Protein AF-0000000075519692 (afdb_homodimer)

pLDDT: mean 90.25, std 15.03, range [26.52, 98.44]

Secondary structure (DSSP, 8-state):
--------GGGG-HHHHHHHHHTT-HHHHHHHTTT-HHHHHHHHHHHHHHHTT-HHHHHHHHHTTHHHHHHHHHT-S-HHHHHHHHHHHHHHHHH-HHHHHHHHHTTHHHHHHTTTT-GGGHHHHHHHHHHHHHHHHHHS------/--------GGGG-HHHHHHHHHTT-HHHHHHHTTT-HHHHHHHHHHHHHHHTT-HHHHHHHHHTTHHHHHHHHHT-S-HHHHHHHHHHHHHHHHH-HHHHHHHHHTTHHHHHHTTTT-GGGHHHHHHHHHHHHHHHHHHS------

InterPro domains:
  IPR011989 Armadillo-like helical [G3DSA:1.25.10.10] (8-131)
  IPR016024 Armadillo-type fold [SSF48371] (13-129)

Solvent-accessible surface area (backbone atoms only — not comparable to full-atom values): 16300 Å² total; per-residue (Å²): 132,80,76,60,77,81,67,58,69,38,56,68,32,66,67,56,50,50,46,42,58,73,52,63,38,59,69,56,47,55,60,40,50,75,67,44,70,59,40,21,56,51,41,52,48,37,50,37,55,46,36,70,72,32,42,71,46,28,48,50,40,54,75,71,42,44,62,72,55,40,52,63,37,53,68,40,86,50,65,65,53,22,46,52,39,38,49,40,50,45,49,37,35,71,54,26,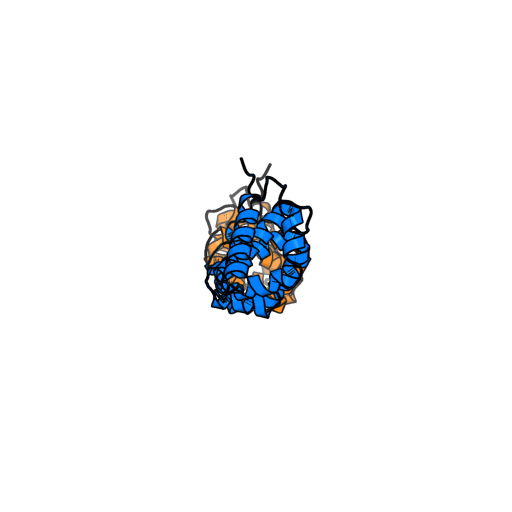54,68,53,44,53,53,40,52,74,66,56,37,55,65,54,53,57,73,44,70,82,39,78,91,37,42,69,51,52,49,53,48,49,53,52,50,52,54,52,54,55,67,71,52,63,77,78,75,81,120,133,80,78,61,78,79,67,56,68,37,57,69,33,67,69,56,50,48,49,42,58,73,51,65,38,60,69,57,47,54,61,40,48,77,67,45,71,58,40,20,54,53,42,52,48,39,50,37,54,47,37,70,74,31,41,70,46,29,48,50,42,52,75,71,42,46,63,71,55,39,51,63,37,53,68,39,86,49,64,67,54,22,46,52,38,40,49,39,49,44,50,38,36,69,56,26,56,69,53,45,52,54,39,51,75,66,58,36,56,63,54,53,57,72,44,69,83,39,78,94,36,42,69,50,52,48,53,47,50,52,52,50,52,55,53,54,56,67,70,52,65,76,78,75,81,121

Structure (mmCIF, N/CA/C/O backbone):
data_AF-0000000075519692-model_v1
#
loop_
_entity.id
_entity.type
_entity.pdbx_description
1 polymer 'Uncharacterized protein LOC101734158'
#
loop_
_atom_site.group_PDB
_atom_site.id
_atom_site.type_symbol
_atom_site.label_atom_id
_atom_site.label_alt_id
_atom_site.label_comp_id
_atom_site.label_asym_id
_atom_site.label_entity_id
_atom_site.label_seq_id
_atom_site.pdbx_PDB_ins_code
_atom_site.Cartn_x
_atom_site.Cartn_y
_atom_site.Cartn_z
_atom_site.occupancy
_atom_site.B_iso_or_equiv
_atom_site.auth_seq_id
_atom_site.auth_comp_id
_atom_site.auth_asym_id
_atom_site.auth_atom_id
_atom_site.pdbx_PDB_model_num
ATOM 1 N N . MET A 1 1 ? 23.281 15.602 0.584 1 27.2 1 MET A N 1
ATOM 2 C CA . MET A 1 1 ? 22.625 14.523 -0.148 1 27.2 1 MET A CA 1
ATOM 3 C C . MET A 1 1 ? 21.531 13.891 0.693 1 27.2 1 MET A C 1
ATOM 5 O O . MET A 1 1 ? 21.797 13.328 1.756 1 27.2 1 MET A O 1
ATOM 9 N N . SER A 1 2 ? 20.406 14.633 0.922 1 32.12 2 SER A N 1
ATOM 10 C CA . SER A 1 2 ? 19.219 14.367 1.727 1 32.12 2 SER A CA 1
ATOM 11 C C . SER A 1 2 ? 18.656 12.977 1.438 1 32.12 2 SER A C 1
ATOM 13 O O . SER A 1 2 ? 18.297 12.68 0.302 1 32.12 2 SER A O 1
ATOM 15 N N . SER A 1 3 ? 19.203 12.07 2.123 1 37.38 3 SER A N 1
ATOM 16 C CA . SER A 1 3 ? 18.734 10.695 1.999 1 37.38 3 SER A CA 1
ATOM 17 C C . SER A 1 3 ? 17.219 10.609 2.143 1 37.38 3 SER A C 1
ATOM 19 O O . SER A 1 3 ? 16.688 10.828 3.23 1 37.38 3 SER A O 1
ATOM 21 N N . CYS A 1 4 ? 16.562 11.125 1.28 1 43.75 4 CYS A N 1
ATOM 22 C CA . CYS A 1 4 ? 15.109 11.047 1.166 1 43.75 4 CYS A CA 1
ATOM 23 C C . CYS A 1 4 ? 14.602 9.672 1.598 1 43.75 4 CYS A C 1
ATOM 25 O O . CYS A 1 4 ? 15.094 8.648 1.119 1 43.75 4 CYS A O 1
ATOM 27 N N . PRO A 1 5 ? 14.211 9.547 2.838 1 50.31 5 PRO A N 1
ATOM 28 C CA . PRO A 1 5 ? 13.711 8.203 3.154 1 50.31 5 PRO A CA 1
ATOM 29 C C . PRO A 1 5 ? 13.008 7.547 1.972 1 50.31 5 PRO A C 1
ATOM 31 O O . PRO A 1 5 ? 12.219 8.195 1.279 1 50.31 5 PRO A O 1
ATOM 34 N N . HIS A 1 6 ? 13.617 6.652 1.314 1 57.03 6 HIS A N 1
ATOM 35 C CA . HIS A 1 6 ? 13.258 5.988 0.067 1 57.03 6 HIS A CA 1
ATOM 36 C C . HIS A 1 6 ? 11.828 5.449 0.124 1 57.03 6 HIS A C 1
ATOM 38 O O . HIS A 1 6 ? 11.609 4.32 0.572 1 57.03 6 HIS A O 1
ATOM 44 N N . VAL A 1 7 ? 10.867 6.398 0.442 1 65.12 7 VAL A N 1
ATOM 45 C CA . VAL A 1 7 ? 9.492 5.957 0.271 1 65.12 7 VAL A CA 1
ATOM 46 C C . VAL A 1 7 ? 9.297 5.387 -1.133 1 65.12 7 VAL A C 1
ATOM 48 O O . VAL A 1 7 ? 9.742 5.984 -2.117 1 65.12 7 VAL A O 1
ATOM 51 N N . SER A 1 8 ? 8.766 4.168 -1.142 1 76.31 8 SER A N 1
ATOM 52 C CA . SER A 1 8 ? 8.555 3.471 -2.404 1 76.31 8 SER A CA 1
ATOM 53 C C . SER A 1 8 ? 7.738 4.316 -3.375 1 76.31 8 SER A C 1
ATOM 55 O O . SER A 1 8 ? 6.711 4.883 -2.996 1 76.31 8 SER A O 1
ATOM 57 N N . PRO A 1 9 ? 8.234 4.516 -4.527 1 78.31 9 PRO A N 1
ATOM 58 C CA . PRO A 1 9 ? 7.504 5.281 -5.539 1 78.31 9 PRO A CA 1
ATOM 59 C C . PRO A 1 9 ? 6.074 4.785 -5.734 1 78.31 9 PRO A C 1
ATOM 61 O O . PRO A 1 9 ? 5.195 5.555 -6.133 1 78.31 9 PRO A O 1
ATOM 64 N N . ALA A 1 10 ? 5.84 3.572 -5.398 1 86.25 10 ALA A N 1
ATOM 65 C CA . ALA A 1 10 ? 4.535 2.957 -5.629 1 86.25 10 ALA A CA 1
ATOM 66 C C . ALA A 1 10 ? 3.453 3.646 -4.805 1 86.25 10 ALA A C 1
ATOM 68 O O . ALA A 1 10 ? 2.32 3.807 -5.27 1 86.25 10 ALA A O 1
ATOM 69 N N . VAL A 1 11 ? 3.807 4.145 -3.627 1 89.81 11 VAL A N 1
ATOM 70 C CA . VAL A 1 11 ? 2.803 4.711 -2.732 1 89.81 11 VAL A CA 1
ATOM 71 C C . VAL A 1 11 ? 2.422 6.109 -3.205 1 89.81 11 VAL A C 1
ATOM 73 O O . VAL A 1 11 ? 1.408 6.664 -2.771 1 89.81 11 VAL A O 1
ATOM 76 N N . GLN A 1 12 ? 3.176 6.598 -4.102 1 91.38 12 GLN A N 1
ATOM 77 C CA . GLN A 1 12 ? 2.895 7.922 -4.648 1 91.38 12 GLN A CA 1
ATOM 78 C C . GLN A 1 12 ? 2.074 7.828 -5.93 1 91.38 12 GLN A C 1
ATOM 80 O O . GLN A 1 12 ? 1.688 8.844 -6.504 1 91.38 12 GLN A O 1
ATOM 85 N N . ASP A 1 13 ? 1.762 6.629 -6.391 1 94.44 13 ASP A N 1
ATOM 86 C CA . ASP A 1 13 ? 1.062 6.406 -7.652 1 94.44 13 ASP A CA 1
ATOM 87 C C . ASP A 1 13 ? -0.387 6.879 -7.57 1 94.44 13 ASP A C 1
ATOM 89 O O . ASP A 1 13 ? -1.12 6.492 -6.656 1 94.44 13 ASP A O 1
ATOM 93 N N . PRO A 1 14 ? -0.837 7.707 -8.594 1 94.06 14 PRO A N 1
ATOM 94 C CA . PRO A 1 14 ? -2.201 8.234 -8.547 1 94.06 14 PRO A CA 1
ATOM 95 C C . PRO A 1 14 ? -3.262 7.141 -8.625 1 94.06 14 PRO A C 1
ATOM 97 O O . PRO A 1 14 ? -4.328 7.266 -8.016 1 94.06 14 PRO A O 1
ATOM 100 N N . VAL A 1 15 ? -2.984 6.098 -9.352 1 96.19 15 VAL A N 1
ATOM 101 C CA . VAL A 1 15 ? -3.955 5.016 -9.484 1 96.19 15 VAL A CA 1
ATOM 102 C C . VAL A 1 15 ? -4.098 4.285 -8.148 1 96.19 15 VAL A C 1
ATOM 104 O O . VAL A 1 15 ? -5.211 3.934 -7.742 1 96.19 15 VAL A O 1
ATOM 107 N N . TRP A 1 16 ? -3.002 4.148 -7.512 1 95.25 16 TRP A N 1
ATOM 108 C CA . TRP A 1 16 ? -3.041 3.551 -6.18 1 95.25 16 TRP A CA 1
ATOM 109 C C . TRP A 1 16 ? -3.842 4.422 -5.219 1 95.25 16 TRP A C 1
ATOM 111 O O . TRP A 1 16 ? -4.723 3.926 -4.512 1 95.25 16 TRP A O 1
ATOM 121 N N . THR A 1 17 ? -3.596 5.648 -5.176 1 95.75 17 THR A N 1
ATOM 122 C CA . THR A 1 17 ? -4.293 6.582 -4.301 1 95.75 17 THR A CA 1
ATOM 123 C C . THR A 1 17 ? -5.789 6.598 -4.605 1 95.75 17 THR A C 1
ATOM 125 O O . THR A 1 17 ? -6.613 6.613 -3.689 1 95.75 17 THR A O 1
ATOM 128 N N . SER A 1 18 ? -6.148 6.574 -5.902 1 95.5 18 SER A N 1
ATOM 129 C CA . SER A 1 18 ? -7.551 6.555 -6.312 1 95.5 18 SER A CA 1
ATOM 130 C C . SER A 1 18 ? -8.258 5.301 -5.805 1 95.5 18 SER A C 1
ATOM 132 O O . SER A 1 18 ? -9.414 5.363 -5.387 1 95.5 18 SER A O 1
ATOM 134 N N . ALA A 1 19 ? -7.566 4.211 -5.816 1 96.12 19 ALA A N 1
ATOM 135 C CA . ALA A 1 19 ? -8.156 2.971 -5.316 1 96.12 19 ALA A CA 1
ATOM 136 C C . ALA A 1 19 ? -8.469 3.074 -3.828 1 96.12 19 ALA A C 1
ATOM 138 O O . ALA A 1 19 ? -9.562 2.719 -3.389 1 96.12 19 ALA A O 1
ATOM 139 N N . LEU A 1 20 ? -7.512 3.572 -3.064 1 96.31 20 LEU A N 1
ATOM 140 C CA . LEU A 1 20 ? -7.715 3.707 -1.626 1 96.31 20 LEU A CA 1
ATOM 141 C C . LEU A 1 20 ? -8.898 4.617 -1.327 1 96.31 20 LEU A C 1
ATOM 143 O O . LEU A 1 20 ? -9.695 4.336 -0.428 1 96.31 20 LEU A O 1
ATOM 147 N N . LEU A 1 21 ? -9.047 5.676 -2.109 1 95.56 21 LEU A N 1
ATOM 148 C CA . LEU A 1 21 ? -10.148 6.613 -1.93 1 95.56 21 LEU A CA 1
ATOM 149 C C . LEU A 1 21 ? -11.477 5.965 -2.312 1 95.56 21 LEU A C 1
ATOM 151 O O . LEU A 1 21 ? -12.477 6.145 -1.618 1 95.56 21 LEU A O 1
ATOM 155 N N . ASN A 1 22 ? -11.445 5.207 -3.395 1 95.94 22 ASN A N 1
ATOM 156 C CA . ASN A 1 22 ? -12.664 4.578 -3.881 1 95.94 22 ASN A CA 1
ATOM 157 C C . ASN A 1 22 ? -13.195 3.545 -2.891 1 95.94 22 ASN A C 1
ATOM 159 O O . ASN A 1 22 ? -14.406 3.355 -2.775 1 95.94 22 ASN A O 1
ATOM 163 N N . PHE A 1 23 ? -12.359 2.969 -2.162 1 95.12 23 PHE A N 1
ATOM 164 C CA . PHE A 1 23 ? -12.773 1.938 -1.219 1 95.12 23 PHE A CA 1
ATOM 165 C C . PHE A 1 23 ? -12.914 2.514 0.186 1 95.12 23 PHE A C 1
ATOM 167 O O . PHE A 1 23 ? -13.055 1.768 1.157 1 95.12 23 PHE A O 1
ATOM 174 N N . ASN A 1 24 ? -12.914 3.756 0.351 1 94.69 24 ASN A N 1
ATOM 175 C CA . ASN A 1 24 ? -13.156 4.477 1.595 1 94.69 24 ASN A CA 1
ATOM 176 C C . ASN A 1 24 ? -12.195 4.039 2.695 1 94.69 24 ASN A C 1
ATOM 178 O O . ASN A 1 24 ? -12.609 3.793 3.828 1 94.69 24 ASN A O 1
ATOM 182 N N . LEU A 1 25 ? -10.891 3.973 2.301 1 96.69 25 LEU A N 1
ATOM 183 C CA . LEU A 1 25 ? -9.883 3.488 3.232 1 96.69 25 LEU A CA 1
ATOM 184 C C . LEU A 1 25 ? -9.336 4.625 4.09 1 96.69 25 LEU A C 1
ATOM 186 O O . LEU A 1 25 ? -8.484 4.41 4.953 1 96.69 25 LEU A O 1
ATOM 190 N N . LEU A 1 26 ? -9.82 5.793 3.961 1 96.81 26 LEU A N 1
ATOM 191 C CA . LEU A 1 26 ? -9.281 6.973 4.633 1 96.81 26 LEU A CA 1
ATOM 192 C C . LEU A 1 26 ? -9.32 6.793 6.148 1 96.81 26 LEU A C 1
ATOM 194 O O . LEU A 1 26 ? -8.312 7.008 6.828 1 96.81 26 LEU A O 1
ATOM 198 N N . PRO A 1 27 ? -10.469 6.332 6.699 1 96.25 27 PRO A N 1
ATOM 199 C CA . PRO A 1 27 ? -10.492 6.152 8.156 1 96.25 27 PRO A CA 1
ATOM 200 C C . PRO A 1 27 ? -9.453 5.141 8.633 1 96.25 27 PRO A C 1
ATOM 202 O O . PRO A 1 27 ? -8.789 5.371 9.648 1 96.25 27 PRO A O 1
ATOM 205 N N . ALA A 1 28 ? -9.266 4.09 7.949 1 97.44 28 ALA A N 1
ATOM 206 C CA . ALA A 1 28 ? -8.273 3.082 8.312 1 97.44 28 ALA A CA 1
ATOM 207 C C . ALA A 1 28 ? -6.859 3.641 8.203 1 97.44 28 ALA A C 1
ATOM 209 O O . ALA A 1 28 ? -6.008 3.354 9.047 1 97.44 28 ALA A O 1
ATOM 210 N N . LEU A 1 29 ? -6.621 4.367 7.129 1 98.12 29 LEU A N 1
ATOM 211 C CA . LEU A 1 29 ? -5.305 4.969 6.949 1 98.12 29 LEU A CA 1
ATOM 212 C C . LEU A 1 29 ? -4.953 5.871 8.133 1 98.12 29 LEU A C 1
ATOM 214 O O . LEU A 1 29 ? -3.832 5.828 8.641 1 98.12 29 LEU A O 1
ATOM 218 N N . LEU A 1 30 ? -5.891 6.66 8.57 1 98.25 30 LEU A N 1
ATOM 219 C CA . LEU A 1 30 ? -5.656 7.543 9.711 1 98.25 30 LEU A CA 1
ATOM 220 C C . LEU A 1 30 ? -5.312 6.734 10.953 1 98.25 30 LEU A C 1
ATOM 222 O O . LEU A 1 30 ? -4.414 7.109 11.711 1 98.25 30 LEU A O 1
ATOM 226 N N . GLN A 1 31 ? -6 5.652 11.102 1 96.94 31 GLN A N 1
ATOM 227 C CA . GLN A 1 31 ? -5.73 4.793 12.25 1 96.94 31 GLN A CA 1
ATOM 228 C C . GLN A 1 31 ? -4.324 4.199 12.18 1 96.94 31 GLN A C 1
ATOM 230 O O . GLN A 1 31 ? -3.678 3.992 13.203 1 96.94 31 GLN A O 1
ATOM 235 N N . LEU A 1 32 ? -3.818 3.967 11.023 1 97.81 32 LEU A N 1
ATOM 236 C CA . LEU A 1 32 ? -2.531 3.311 10.82 1 97.81 32 LEU A CA 1
ATOM 237 C C . LEU A 1 32 ? -1.38 4.277 11.07 1 97.81 32 LEU A C 1
ATOM 239 O O . LEU A 1 32 ? -0.23 3.857 11.211 1 97.81 32 LEU A O 1
ATOM 243 N N . LEU A 1 33 ? -1.672 5.578 11.188 1 98 33 LEU A N 1
ATOM 244 C CA . LEU A 1 33 ? -0.64 6.582 11.414 1 98 33 LEU A CA 1
ATOM 245 C C . LEU A 1 33 ? 0.023 6.383 12.773 1 98 33 LEU A C 1
ATOM 247 O O . LEU A 1 33 ? 1.137 6.859 13 1 98 33 LEU A O 1
ATOM 251 N N . THR A 1 34 ? -0.591 5.66 13.656 1 96.12 34 THR A N 1
ATOM 252 C CA . THR A 1 34 ? -0.06 5.496 15 1 96.12 34 THR A CA 1
ATOM 253 C C . THR A 1 34 ? 0.532 4.098 15.18 1 96.12 34 THR A C 1
ATOM 255 O O . THR A 1 34 ? 0.868 3.701 16.297 1 96.12 34 THR A O 1
ATOM 258 N N . HIS A 1 35 ? 0.736 3.406 14.188 1 96.69 35 HIS A N 1
ATOM 259 C CA . HIS A 1 35 ? 1.104 1.998 14.273 1 96.69 35 HIS A CA 1
ATOM 260 C C . HIS A 1 35 ? 2.617 1.828 14.359 1 96.69 35 HIS A C 1
ATOM 262 O O . HIS A 1 35 ? 3.129 1.256 15.328 1 96.69 35 HIS A O 1
ATOM 268 N N . SER A 1 36 ? 3.398 2.084 13.422 1 95.62 36 SER A N 1
ATOM 269 C CA . SER A 1 36 ? 4.852 2.01 13.336 1 95.62 36 SER A CA 1
ATOM 270 C C . SER A 1 36 ? 5.406 3.119 12.445 1 95.62 36 SER A C 1
ATOM 272 O O . SER A 1 36 ? 4.668 3.729 11.672 1 95.62 36 SER A O 1
ATOM 274 N N . LYS A 1 37 ? 6.664 3.352 12.57 1 95.69 37 LYS A N 1
ATOM 275 C CA . LYS A 1 37 ? 7.301 4.395 11.773 1 95.69 37 LYS A CA 1
ATOM 276 C C . LYS A 1 37 ? 7.156 4.113 10.281 1 95.69 37 LYS A C 1
ATOM 278 O O . LYS A 1 37 ? 6.777 4.996 9.508 1 95.69 37 LYS A O 1
ATOM 283 N N . ASP A 1 38 ? 7.449 2.809 9.906 1 93.94 38 ASP A N 1
ATOM 284 C CA . ASP A 1 38 ? 7.418 2.459 8.484 1 93.94 38 ASP A CA 1
ATOM 285 C C . ASP A 1 38 ? 6.016 2.621 7.91 1 93.94 38 ASP A C 1
ATOM 287 O O . ASP A 1 38 ? 5.848 3.117 6.797 1 93.94 38 ASP A O 1
ATOM 291 N N . VAL A 1 39 ? 5.102 2.211 8.617 1 95.81 39 VAL A N 1
ATOM 292 C CA . VAL A 1 39 ? 3.717 2.332 8.164 1 95.81 39 VAL A CA 1
ATOM 293 C C . VAL A 1 39 ? 3.301 3.801 8.164 1 95.81 39 VAL A C 1
ATOM 295 O O . VAL A 1 39 ? 2.633 4.262 7.234 1 95.81 39 VAL A O 1
ATOM 298 N N . PHE A 1 40 ? 3.736 4.555 9.133 1 97.12 40 PHE A N 1
ATOM 299 C CA . PHE A 1 40 ? 3.447 5.98 9.172 1 97.12 40 PHE A CA 1
ATOM 300 C C . PHE A 1 40 ? 3.943 6.664 7.898 1 97.12 40 PHE A C 1
ATOM 302 O O . PHE A 1 40 ? 3.191 7.387 7.242 1 97.12 40 PHE A O 1
ATOM 309 N N . LEU A 1 41 ? 5.129 6.387 7.555 1 96.38 41 LEU A N 1
ATOM 310 C CA . LEU A 1 41 ? 5.742 7.062 6.414 1 96.38 41 LEU A CA 1
ATOM 311 C C . LEU A 1 41 ? 5.004 6.734 5.125 1 96.38 41 LEU A C 1
ATOM 313 O O . LEU A 1 41 ? 4.75 7.621 4.305 1 96.38 41 LEU A O 1
ATOM 317 N N . MET A 1 42 ? 4.664 5.535 5.012 1 94.62 42 MET A N 1
ATOM 318 C CA . MET A 1 42 ? 3.914 5.133 3.824 1 94.62 42 MET A CA 1
ATOM 319 C C . MET A 1 42 ? 2.539 5.793 3.799 1 94.62 42 MET A C 1
ATOM 321 O O . MET A 1 42 ? 2.137 6.359 2.781 1 94.62 42 MET A O 1
ATOM 325 N N . VAL A 1 43 ? 1.831 5.809 4.895 1 97.06 43 VAL A N 1
ATOM 326 C CA . VAL A 1 43 ? 0.465 6.312 4.996 1 97.06 43 VAL A CA 1
ATOM 327 C C . VAL A 1 43 ? 0.464 7.832 4.867 1 97.06 43 VAL A C 1
ATOM 329 O O . VAL A 1 43 ? -0.385 8.406 4.18 1 97.06 43 VAL A O 1
ATOM 332 N N . ALA A 1 44 ? 1.409 8.453 5.535 1 97.75 44 ALA A N 1
ATOM 333 C CA . ALA A 1 44 ? 1.502 9.914 5.461 1 97.75 44 ALA A CA 1
ATOM 334 C C . ALA A 1 44 ? 1.729 10.375 4.023 1 97.75 44 ALA A C 1
ATOM 336 O O . ALA A 1 44 ? 1.197 11.406 3.605 1 97.75 44 ALA A O 1
ATOM 337 N N . THR A 1 45 ? 2.473 9.586 3.264 1 96.06 45 THR A N 1
ATOM 338 C CA . THR A 1 45 ? 2.705 9.906 1.86 1 96.06 45 THR A CA 1
ATOM 339 C C . THR A 1 45 ? 1.407 9.812 1.062 1 96.06 45 THR A C 1
ATOM 341 O O . THR A 1 45 ? 1.11 10.688 0.247 1 96.06 45 THR A O 1
ATOM 344 N N . VAL A 1 46 ? 0.675 8.805 1.279 1 96.75 46 VAL A N 1
ATOM 345 C CA . VAL A 1 46 ? -0.609 8.633 0.607 1 96.75 46 VAL A CA 1
ATOM 346 C C . VAL A 1 46 ? -1.547 9.781 0.986 1 96.75 46 VAL A C 1
ATOM 348 O O . VAL A 1 46 ? -2.189 10.375 0.12 1 96.75 46 VAL A O 1
ATOM 351 N N . LEU A 1 47 ? -1.614 10.094 2.293 1 98.12 47 LEU A N 1
ATOM 352 C CA . LEU A 1 47 ? -2.504 11.148 2.775 1 98.12 47 LEU A CA 1
ATOM 353 C C . LEU A 1 47 ? -2.096 12.508 2.215 1 98.12 47 LEU A C 1
ATOM 355 O O . LEU A 1 47 ? -2.951 13.344 1.923 1 98.12 47 LEU A O 1
ATOM 359 N N . HIS A 1 48 ? -0.824 12.688 2.129 1 97.56 48 HIS A N 1
ATOM 360 C CA . HIS A 1 48 ? -0.336 13.914 1.505 1 97.56 48 HIS A CA 1
ATOM 361 C C . HIS A 1 48 ? -0.822 14.031 0.064 1 97.56 48 HIS A C 1
ATOM 363 O O . HIS A 1 48 ? -1.251 15.102 -0.367 1 97.56 48 HIS A O 1
ATOM 369 N N . ASN A 1 49 ? -0.724 12.969 -0.663 1 96.06 49 ASN A N 1
ATOM 370 C CA . ASN A 1 49 ? -1.21 12.938 -2.037 1 96.06 49 ASN A CA 1
ATOM 371 C C . ASN A 1 49 ? -2.705 13.234 -2.109 1 96.06 49 ASN A C 1
ATOM 373 O O . ASN A 1 49 ? -3.158 13.953 -3.002 1 96.06 49 ASN A O 1
ATOM 377 N N . ILE A 1 50 ? -3.408 12.68 -1.233 1 97.31 50 ILE A N 1
ATOM 378 C CA . ILE A 1 50 ? -4.848 12.898 -1.176 1 97.31 50 ILE A CA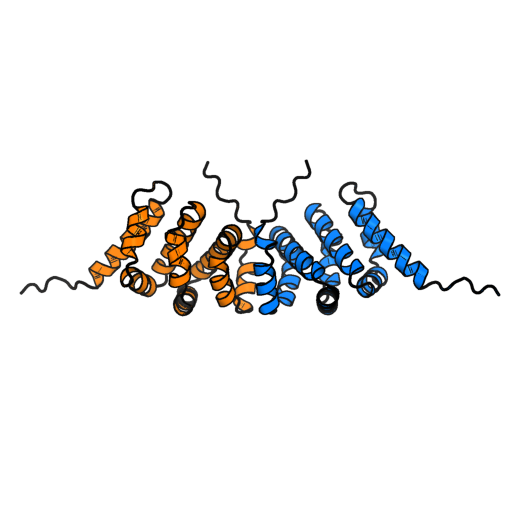 1
ATOM 379 C C . ILE A 1 50 ? -5.133 14.367 -0.86 1 97.31 50 ILE A C 1
ATOM 381 O O . ILE A 1 50 ? -5.969 15 -1.512 1 97.31 50 ILE A O 1
ATOM 385 N N . ALA A 1 51 ? -4.422 14.914 0.105 1 97.69 51 ALA A N 1
ATOM 386 C CA . ALA A 1 51 ? -4.594 16.312 0.485 1 97.69 51 ALA A CA 1
ATOM 387 C C . ALA A 1 51 ? -4.285 17.234 -0.686 1 97.69 51 ALA A C 1
ATOM 389 O O . ALA A 1 51 ? -4.973 18.25 -0.889 1 97.69 51 ALA A O 1
ATOM 390 N N . ASP A 1 52 ? -3.422 16.844 -1.512 1 96.5 52 ASP A N 1
ATOM 391 C CA . ASP A 1 52 ? -2.967 17.672 -2.633 1 96.5 52 ASP A CA 1
ATOM 392 C C . ASP A 1 52 ? -4.008 17.688 -3.752 1 96.5 52 ASP A C 1
ATOM 394 O O . ASP A 1 52 ? -3.912 18.5 -4.676 1 96.5 52 ASP A O 1
ATOM 398 N N . LEU A 1 53 ? -4.949 16.797 -3.588 1 95.44 53 LEU A N 1
ATOM 399 C CA . LEU A 1 53 ? -5.988 16.781 -4.613 1 95.44 53 LEU A CA 1
ATOM 400 C C . LEU A 1 53 ? -6.91 17.984 -4.484 1 95.44 53 LEU A C 1
ATOM 402 O O . LEU A 1 53 ? -7.621 18.328 -5.43 1 95.44 53 LEU A O 1
ATOM 406 N N . GLY A 1 54 ? -7.047 18.516 -3.217 1 96.38 54 GLY A N 1
ATOM 407 C CA . GLY A 1 54 ? -7.812 19.75 -3.098 1 96.38 54 GLY A CA 1
ATOM 408 C C . GLY A 1 54 ? -8.523 19.875 -1.763 1 96.38 54 GLY A C 1
ATOM 409 O O . GLY A 1 54 ? -8.406 19 -0.903 1 96.38 54 GLY A O 1
ATOM 410 N N . SER A 1 55 ? -9.312 21 -1.688 1 97.38 55 SER A N 1
ATOM 411 C CA . SER A 1 55 ? -9.906 21.438 -0.426 1 97.38 55 SER A CA 1
ATOM 412 C C . SER A 1 55 ? -10.93 20.422 0.075 1 97.38 55 SER A C 1
ATOM 414 O O . SER A 1 55 ? -11.07 20.219 1.282 1 97.38 55 SER A O 1
ATOM 416 N N . ALA A 1 56 ? -11.609 19.797 -0.856 1 97.06 56 ALA A N 1
ATOM 417 C CA . ALA A 1 56 ? -12.625 18.828 -0.452 1 97.06 56 ALA A CA 1
ATOM 418 C C . ALA A 1 56 ? -12.008 17.672 0.317 1 97.06 56 ALA A C 1
ATOM 420 O O . ALA A 1 56 ? -12.555 17.234 1.334 1 97.06 56 ALA A O 1
ATOM 421 N N . TYR A 1 57 ? -10.844 17.203 -0.14 1 97.19 57 TYR A N 1
ATOM 422 C CA . TYR A 1 57 ? -10.164 16.078 0.517 1 97.19 57 TYR A CA 1
ATOM 423 C C . TYR A 1 57 ? -9.57 16.516 1.852 1 97.19 57 TYR A C 1
ATOM 425 O O . TYR A 1 57 ? -9.625 15.773 2.832 1 97.19 57 TYR A O 1
ATOM 433 N N . CYS A 1 58 ? -9.062 17.719 1.888 1 97.94 58 CYS A N 1
ATOM 434 C CA . CYS A 1 58 ? -8.555 18.25 3.145 1 97.94 58 CYS A CA 1
ATOM 435 C C . CYS A 1 58 ? -9.664 18.375 4.18 1 97.94 58 CYS A C 1
ATOM 437 O O . CYS A 1 58 ? -9.469 18.062 5.355 1 97.94 58 CYS A O 1
ATOM 439 N N . GLN A 1 59 ? -10.789 18.766 3.693 1 97.06 59 GLN A N 1
ATOM 440 C CA . GLN A 1 59 ? -11.938 18.875 4.586 1 97.06 59 GLN A CA 1
ATOM 441 C C . GLN A 1 59 ? -12.344 17.5 5.125 1 97.06 59 GLN A C 1
ATOM 443 O O . GLN A 1 59 ? -12.711 17.375 6.297 1 97.06 59 GLN A O 1
ATOM 448 N N . GLN A 1 60 ? -12.273 16.531 4.316 1 96.88 60 GLN A N 1
ATOM 449 C CA . GLN A 1 60 ? -12.57 15.18 4.762 1 96.88 60 GLN A CA 1
ATOM 450 C C . GLN A 1 60 ? -11.578 14.719 5.832 1 96.88 60 GLN A C 1
ATOM 452 O O . GLN A 1 60 ? -11.969 14.125 6.832 1 96.88 60 GLN A O 1
ATOM 457 N N . LEU A 1 61 ? -10.336 14.984 5.566 1 97.81 61 LEU A N 1
ATOM 458 C CA . LEU A 1 61 ? -9.297 14.633 6.531 1 97.81 61 LEU A CA 1
ATOM 459 C C . LEU A 1 61 ? -9.523 15.352 7.859 1 97.81 61 LEU A C 1
ATOM 461 O O . LEU A 1 61 ? -9.414 14.742 8.922 1 97.81 61 LEU A O 1
ATOM 465 N N . ARG A 1 62 ? -9.891 16.609 7.734 1 97.62 62 ARG A N 1
ATOM 466 C CA . ARG A 1 62 ? -10.188 17.391 8.938 1 97.62 62 ARG A CA 1
ATOM 467 C C . ARG A 1 62 ? -11.328 16.75 9.727 1 97.62 62 ARG A C 1
ATOM 469 O O . ARG A 1 62 ? -11.211 16.547 10.938 1 97.62 62 ARG A O 1
ATOM 476 N N . GLU A 1 63 ? -12.352 16.422 9 1 96.69 63 GLU A N 1
ATOM 477 C CA . GLU A 1 63 ? -13.555 15.867 9.625 1 96.69 63 GLU A CA 1
ATOM 478 C C . GLU A 1 63 ? -13.258 14.516 10.273 1 96.69 63 GLU A C 1
ATOM 480 O O . GLU A 1 63 ? -13.898 14.141 11.258 1 96.69 63 GLU A O 1
ATOM 485 N N . LYS A 1 64 ? -12.305 13.891 9.805 1 96.75 64 LYS A N 1
ATOM 486 C CA . LYS A 1 64 ? -11.961 12.57 10.336 1 96.75 64 LYS A CA 1
ATOM 487 C C . LYS A 1 64 ? -10.945 12.688 11.469 1 96.75 64 LYS A C 1
ATOM 489 O O . LYS A 1 64 ? -10.547 11.68 12.055 1 96.75 64 LYS A O 1
ATOM 494 N N . GLY A 1 65 ? -10.523 13.844 11.766 1 96.12 65 GLY A N 1
ATOM 495 C CA . GLY A 1 6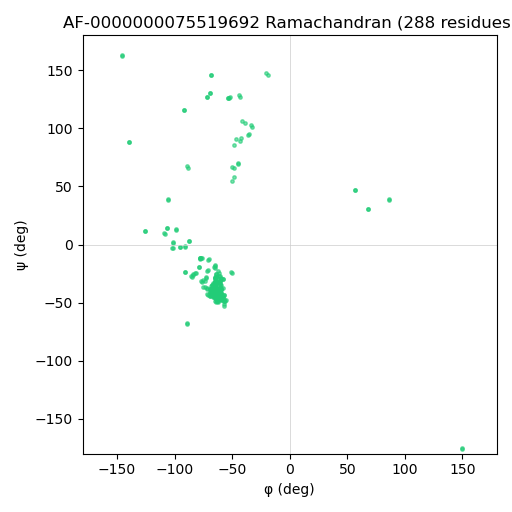5 ? -9.68 14.086 12.922 1 96.12 65 GLY A CA 1
ATOM 496 C C . GLY A 1 65 ? -8.203 13.875 12.633 1 96.12 65 GLY A C 1
ATOM 497 O O . GLY A 1 65 ? -7.469 13.344 13.469 1 96.12 65 GLY A O 1
ATOM 498 N N . ILE A 1 66 ? -7.762 14.305 11.445 1 97.94 66 ILE A N 1
ATOM 499 C CA . ILE A 1 66 ? -6.379 14.094 11.039 1 97.94 66 ILE A CA 1
ATOM 500 C C . ILE A 1 66 ? -5.438 14.797 12.016 1 97.94 66 ILE A C 1
ATOM 502 O O . ILE A 1 66 ? -4.344 14.297 12.297 1 97.94 66 ILE A O 1
ATOM 506 N N . LEU A 1 67 ? -5.805 15.883 12.562 1 97.69 67 LEU A N 1
ATOM 507 C CA . LEU A 1 67 ? -4.93 16.656 13.438 1 97.69 67 LEU A CA 1
ATOM 508 C C . LEU A 1 67 ? -4.605 15.859 14.703 1 97.69 67 LEU A C 1
ATOM 510 O O . LEU A 1 67 ? -3.48 15.922 15.211 1 97.69 67 LEU A O 1
ATOM 514 N N . LEU A 1 68 ? -5.59 15.125 15.156 1 96.38 68 LEU A N 1
ATOM 515 C CA . LEU A 1 68 ? -5.383 14.312 16.344 1 96.38 68 LEU A CA 1
ATOM 516 C C . LEU A 1 68 ? -4.328 13.242 16.109 1 96.38 68 LEU A C 1
ATOM 518 O O . LEU A 1 68 ? -3.572 12.891 17.016 1 96.38 68 LEU A O 1
ATOM 522 N N . CYS A 1 69 ? -4.25 12.75 14.898 1 96.69 69 CYS A N 1
ATOM 523 C CA . CYS A 1 69 ? -3.297 11.703 14.547 1 96.69 69 CYS A CA 1
ATOM 524 C C . CYS A 1 69 ? -1.934 12.289 14.219 1 96.69 69 CYS A C 1
ATOM 526 O O . CYS A 1 69 ? -0.903 11.648 14.43 1 96.69 69 CYS A O 1
ATOM 528 N N . LEU A 1 70 ? -1.921 13.508 13.789 1 97.44 70 LEU A N 1
ATOM 529 C CA . LEU A 1 70 ? -0.684 14.148 13.352 1 97.44 70 LEU A CA 1
ATOM 530 C C . LEU A 1 70 ? 0.06 14.75 14.539 1 97.44 70 LEU A C 1
ATOM 532 O O . LEU A 1 70 ? 1.29 14.836 14.531 1 97.44 70 LEU A O 1
ATOM 536 N N . THR A 1 71 ? -0.655 15.125 15.562 1 96.94 71 THR A N 1
ATOM 537 C CA . THR A 1 71 ? -0.086 15.852 16.688 1 96.94 71 THR A CA 1
ATOM 538 C C . THR A 1 71 ? 1.058 15.055 17.312 1 96.94 71 THR A C 1
ATOM 540 O O . THR A 1 71 ? 2.168 15.57 17.469 1 96.94 71 THR A O 1
ATOM 543 N N . PRO A 1 72 ? 0.805 13.789 17.656 1 96.56 72 PRO A N 1
ATOM 544 C CA . PRO A 1 72 ? 1.932 13.039 18.219 1 96.56 72 PRO A CA 1
ATOM 545 C C . PRO A 1 72 ? 3.115 12.938 17.25 1 96.56 72 PRO A C 1
ATOM 547 O O . PRO A 1 72 ? 4.27 12.961 17.688 1 96.56 72 PRO A O 1
ATOM 550 N N . ALA A 1 73 ? 2.855 12.781 15.977 1 97.56 73 ALA A N 1
ATOM 551 C CA . ALA A 1 73 ? 3.92 12.641 14.984 1 97.56 73 ALA A CA 1
ATOM 552 C C . ALA A 1 73 ? 4.742 13.922 14.883 1 97.56 73 ALA A C 1
ATOM 554 O O . ALA A 1 73 ? 5.941 13.875 14.609 1 97.56 73 ALA A O 1
ATOM 555 N N . LEU A 1 74 ? 4.102 15.039 15.062 1 97.31 74 LEU A N 1
ATOM 556 C CA . LEU A 1 74 ? 4.789 16.328 15.039 1 97.31 74 LEU A CA 1
ATOM 557 C C . LEU A 1 74 ? 5.766 16.438 16.203 1 97.31 74 LEU A C 1
ATOM 559 O O . LEU A 1 74 ? 6.668 17.281 16.172 1 97.31 74 LEU A O 1
ATOM 563 N N . ARG A 1 75 ? 5.562 15.633 17.203 1 95.81 75 ARG A N 1
ATOM 564 C CA . ARG A 1 75 ? 6.434 15.656 18.375 1 95.81 75 ARG A CA 1
ATOM 565 C C . ARG A 1 75 ? 7.441 14.508 18.328 1 95.81 75 ARG A C 1
ATOM 567 O O . ARG A 1 75 ? 8.203 14.312 19.281 1 95.81 75 ARG A O 1
ATOM 574 N N . ASP A 1 76 ? 7.395 13.75 17.281 1 95.88 76 ASP A N 1
ATOM 575 C CA . ASP A 1 76 ? 8.234 12.555 17.172 1 95.88 76 ASP A CA 1
ATOM 576 C C . ASP A 1 76 ? 9.703 12.938 17.031 1 95.88 76 ASP A C 1
ATOM 578 O O . ASP A 1 76 ? 10.031 13.938 16.391 1 95.88 76 ASP A O 1
ATOM 582 N N . ASP A 1 77 ? 10.57 12.078 17.625 1 94.44 77 ASP A N 1
ATOM 583 C CA . ASP A 1 77 ? 12.008 12.352 17.578 1 94.44 77 ASP A CA 1
ATOM 584 C C . ASP A 1 77 ? 12.594 11.961 16.219 1 94.44 77 ASP A C 1
ATOM 586 O O . ASP A 1 77 ? 13.695 12.383 15.867 1 94.44 77 ASP A O 1
ATOM 590 N N . ASP A 1 78 ? 11.883 11.125 15.516 1 94.94 78 ASP A N 1
ATOM 591 C CA . ASP A 1 78 ? 12.367 10.734 14.195 1 94.94 78 ASP A CA 1
ATOM 592 C C . ASP A 1 78 ? 12.234 11.883 13.203 1 94.94 78 ASP A C 1
ATOM 594 O O . ASP A 1 78 ? 11.148 12.438 13.023 1 94.94 78 ASP A O 1
ATOM 598 N N . ILE A 1 79 ? 13.273 12.242 12.523 1 93.88 79 ILE A N 1
ATOM 599 C CA . ILE A 1 79 ? 13.344 13.414 11.656 1 93.88 79 ILE A CA 1
ATOM 600 C C . ILE A 1 79 ? 12.398 13.242 10.477 1 93.88 79 ILE A C 1
ATOM 602 O O . ILE A 1 79 ? 11.734 14.195 10.062 1 93.88 79 ILE A O 1
ATOM 606 N N . GLN A 1 80 ? 12.375 12.016 9.93 1 94.38 80 GLN A N 1
ATOM 607 C CA . GLN A 1 80 ? 11.547 11.781 8.75 1 94.38 80 GLN A CA 1
ATOM 608 C C . GLN A 1 80 ? 10.062 11.883 9.094 1 94.38 80 GLN A C 1
ATOM 610 O O . GLN A 1 80 ? 9.281 12.445 8.328 1 94.38 80 GLN A O 1
ATOM 615 N N . VAL A 1 81 ? 9.766 11.336 10.227 1 96.5 81 VAL A N 1
ATOM 616 C CA . VAL A 1 81 ? 8.375 11.367 10.68 1 96.5 81 VAL A CA 1
ATOM 617 C C . VAL A 1 81 ? 7.934 12.812 10.898 1 96.5 81 VAL A C 1
ATOM 619 O O . VAL A 1 81 ? 6.891 13.234 10.398 1 96.5 81 VAL A O 1
ATOM 622 N N . ALA A 1 82 ? 8.703 13.586 11.578 1 95.62 82 ALA A N 1
ATOM 623 C CA . ALA A 1 82 ? 8.391 14.992 11.844 1 95.62 82 ALA A CA 1
ATOM 624 C C . ALA A 1 82 ? 8.32 15.789 10.547 1 95.62 82 ALA A C 1
ATOM 626 O O . ALA A 1 82 ? 7.398 16.594 10.352 1 95.62 82 ALA A O 1
ATOM 627 N N . ARG A 1 83 ? 9.211 15.547 9.703 1 95.69 83 ARG A N 1
ATOM 628 C CA . ARG A 1 83 ? 9.266 16.281 8.445 1 95.69 83 ARG A CA 1
ATOM 629 C C . ARG A 1 83 ? 8.008 16.031 7.613 1 95.69 83 ARG A C 1
ATOM 631 O O . ARG A 1 83 ? 7.383 16.984 7.133 1 95.69 83 ARG A O 1
ATOM 638 N N . LEU A 1 84 ? 7.695 14.773 7.48 1 96.31 84 LEU A N 1
ATOM 639 C CA . LEU A 1 84 ? 6.523 14.422 6.68 1 96.31 84 LEU A CA 1
ATOM 640 C C . LEU A 1 84 ? 5.246 14.945 7.328 1 96.31 84 LEU A C 1
ATOM 642 O O . LEU A 1 84 ? 4.312 15.352 6.637 1 96.31 84 LEU A O 1
ATOM 646 N N . SER A 1 85 ? 5.18 14.945 8.602 1 98.06 85 SER A N 1
ATOM 647 C CA . SER A 1 85 ? 4.039 15.492 9.336 1 98.06 85 SER A CA 1
ATOM 648 C C . SER A 1 85 ? 3.887 16.984 9.078 1 98.06 85 SER A C 1
ATOM 650 O O . SER A 1 85 ? 2.775 17.484 8.867 1 98.06 85 SER A O 1
ATOM 652 N N . LEU A 1 86 ? 5.031 17.672 9.062 1 97.38 86 LEU A N 1
ATOM 653 C CA . LEU A 1 86 ? 5.016 19.109 8.812 1 97.38 86 LEU A CA 1
ATOM 654 C C . LEU A 1 86 ? 4.594 19.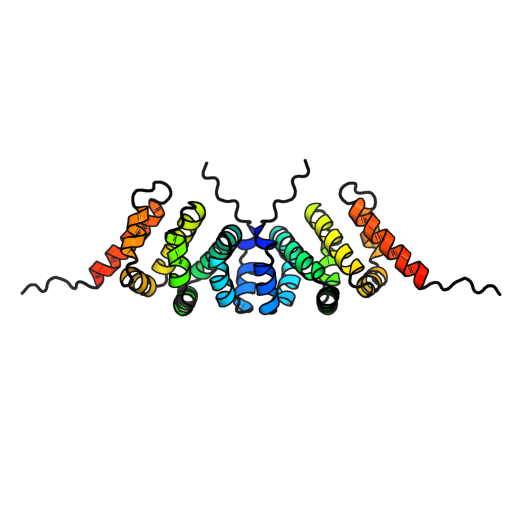406 7.379 1 97.38 86 LEU A C 1
ATOM 656 O O . LEU A 1 86 ? 3.834 20.344 7.137 1 97.38 86 LEU A O 1
ATOM 660 N N . GLU A 1 87 ? 5.027 18.594 6.5 1 96.56 87 GLU A N 1
ATOM 661 C CA . GLU A 1 87 ? 4.641 18.766 5.102 1 96.56 87 GLU A CA 1
ATOM 662 C C . GLU A 1 87 ? 3.141 18.562 4.918 1 96.56 87 GLU A C 1
ATOM 664 O O . GLU A 1 87 ? 2.482 19.359 4.246 1 96.56 87 GLU A O 1
ATOM 669 N N . LEU A 1 88 ? 2.715 17.531 5.453 1 98.31 88 LEU A N 1
ATOM 670 C CA . LEU A 1 88 ? 1.285 17.25 5.371 1 98.31 88 LEU A CA 1
ATOM 671 C C . LEU A 1 88 ? 0.479 18.375 6.027 1 98.31 88 LEU A C 1
ATOM 673 O O . LEU A 1 88 ? -0.523 18.828 5.473 1 98.31 88 LEU A O 1
ATOM 677 N N . LEU A 1 89 ? 0.921 18.844 7.176 1 98.44 89 LEU A N 1
ATOM 678 C CA . LEU A 1 89 ? 0.264 19.938 7.879 1 98.44 89 LEU A CA 1
ATOM 679 C C . LEU A 1 89 ? 0.202 21.188 7.004 1 98.44 89 LEU A C 1
ATOM 681 O O . LEU A 1 89 ? -0.848 21.828 6.902 1 98.44 89 LEU A O 1
ATOM 685 N N . ASN A 1 90 ? 1.254 21.5 6.363 1 97.81 90 ASN A N 1
ATOM 686 C CA . ASN A 1 90 ? 1.309 22.656 5.492 1 97.81 90 ASN A CA 1
ATOM 687 C C . ASN A 1 90 ? 0.333 22.547 4.324 1 97.81 90 ASN A C 1
ATOM 689 O O . ASN A 1 90 ? -0.31 23.516 3.941 1 97.81 90 ASN A O 1
ATOM 693 N N . THR A 1 91 ? 0.271 21.375 3.811 1 98.06 91 THR A N 1
ATOM 694 C CA . THR A 1 91 ? -0.674 21.125 2.727 1 98.06 91 THR A CA 1
ATOM 695 C C . THR A 1 91 ? -2.109 21.328 3.205 1 98.06 91 THR A C 1
ATOM 697 O O . THR A 1 91 ? -2.908 21.984 2.529 1 98.06 91 THR A O 1
ATOM 700 N N . LEU A 1 92 ? -2.398 20.828 4.309 1 98.38 92 LEU A N 1
ATOM 701 C CA . LEU A 1 92 ? -3.729 20.984 4.887 1 98.38 92 LEU A CA 1
ATOM 702 C C . LEU A 1 92 ? -4.047 22.469 5.102 1 98.38 92 LEU A C 1
ATOM 704 O O . LEU A 1 92 ? -5.137 22.922 4.762 1 98.38 92 LEU A O 1
ATOM 708 N N . PHE A 1 93 ? -3.062 23.203 5.578 1 97.75 93 PHE A N 1
ATOM 709 C CA . PHE A 1 93 ? -3.254 24.625 5.828 1 97.75 93 PHE A CA 1
ATOM 710 C C . PHE A 1 93 ? -3.506 25.375 4.527 1 97.75 93 PHE A C 1
ATOM 712 O O . PHE A 1 93 ? -4.289 26.328 4.492 1 97.75 93 PHE A O 1
ATOM 719 N N . THR A 1 94 ? -2.898 24.984 3.559 1 96.5 94 THR A N 1
ATOM 720 C CA . THR A 1 94 ? -2.967 25.672 2.271 1 96.5 94 THR A CA 1
ATOM 721 C C . THR A 1 94 ? -4.355 25.516 1.651 1 96.5 94 THR A C 1
ATOM 723 O O . THR A 1 94 ? -4.949 26.5 1.201 1 96.5 94 THR A O 1
ATOM 726 N N . TYR A 1 95 ? -4.906 24.391 1.668 1 96.88 95 TYR A N 1
ATOM 727 C CA . TYR A 1 95 ? -6.164 24.125 0.985 1 96.88 95 TYR A CA 1
ATOM 728 C C . TYR A 1 95 ? -7.352 24.359 1.911 1 96.88 95 TYR A C 1
ATOM 730 O O . TYR A 1 95 ? -8.469 24.594 1.448 1 96.88 95 TYR A O 1
ATOM 738 N N . CYS A 1 96 ? -7.105 24.281 3.162 1 96.31 96 CYS A N 1
ATOM 739 C CA . CYS A 1 96 ? -8.18 24.391 4.141 1 96.31 96 CYS A CA 1
ATOM 740 C C . CYS A 1 96 ? -7.75 25.219 5.34 1 96.31 96 CYS A C 1
ATOM 742 O O . CYS A 1 96 ? -7.422 24.672 6.395 1 96.31 96 CYS A O 1
ATOM 744 N N . PRO A 1 97 ? -7.914 26.531 5.293 1 93.5 97 PRO A N 1
ATOM 745 C CA . PRO A 1 97 ? -7.469 27.422 6.363 1 93.5 97 PRO A CA 1
ATOM 746 C C . PRO A 1 97 ? -8.148 27.125 7.699 1 93.5 97 PRO A C 1
ATOM 748 O O . PRO A 1 97 ? -7.566 27.391 8.758 1 93.5 97 PRO A O 1
ATOM 751 N N . ASP A 1 98 ? -9.359 26.578 7.613 1 93.62 98 ASP A N 1
ATOM 752 C CA . ASP A 1 98 ? -10.062 26.203 8.836 1 93.62 98 ASP A CA 1
ATOM 753 C C . ASP A 1 98 ? -9.242 25.203 9.656 1 93.62 98 ASP A C 1
ATOM 755 O O . ASP A 1 98 ? -9.328 25.188 10.883 1 93.62 98 ASP A O 1
ATOM 759 N N . VAL A 1 99 ? -8.461 24.422 9.008 1 96.25 99 VAL A N 1
ATOM 760 C CA . VAL A 1 99 ? -7.621 23.453 9.703 1 96.25 99 VAL A CA 1
ATOM 761 C C . VAL A 1 99 ? -6.547 24.188 10.508 1 96.25 99 VAL A C 1
ATOM 763 O O . VAL A 1 99 ? -6.215 23.781 11.625 1 96.25 99 VAL A O 1
ATOM 766 N N . ALA A 1 100 ? -5.98 25.203 9.922 1 95.44 100 ALA A N 1
ATOM 767 C CA . ALA A 1 100 ? -4.984 26.016 10.617 1 95.44 100 ALA A CA 1
ATOM 768 C C . ALA A 1 100 ? -5.57 26.625 11.891 1 95.44 100 ALA A C 1
ATOM 770 O O . ALA A 1 100 ? -4.945 26.578 12.953 1 95.44 100 ALA A O 1
ATOM 771 N N . GLY A 1 101 ? -6.742 27.125 11.719 1 94.44 101 GLY A N 1
ATOM 772 C CA . GLY A 1 101 ? -7.418 27.656 12.891 1 94.44 101 GLY A CA 1
ATOM 773 C C . GLY A 1 101 ? -7.59 26.641 14 1 94.44 101 GLY A C 1
ATOM 774 O O . GLY A 1 101 ? -7.293 26.922 15.164 1 94.44 101 GLY A O 1
ATOM 775 N N . ASP A 1 102 ? -8.039 25.453 13.648 1 95.31 102 ASP A N 1
ATOM 776 C CA . ASP A 1 102 ? -8.203 24.375 14.625 1 95.31 102 ASP A CA 1
ATOM 777 C C . ASP A 1 102 ? -6.879 24.016 15.289 1 95.31 102 ASP A C 1
ATOM 779 O O . ASP A 1 102 ? -6.816 23.859 16.516 1 95.31 102 ASP A O 1
ATOM 783 N N . PHE A 1 103 ? -5.93 23.922 14.508 1 97.25 103 PHE A N 1
ATOM 784 C CA . PHE A 1 103 ? -4.613 23.5 14.984 1 97.25 103 PHE A CA 1
ATOM 785 C C . PHE A 1 103 ? -4.055 24.516 15.977 1 97.25 103 PHE A C 1
ATOM 787 O O . PHE A 1 103 ? -3.607 24.156 17.062 1 97.25 103 PHE A O 1
ATOM 794 N N . PHE A 1 104 ? -4.141 25.828 15.68 1 96 104 PHE A N 1
ATOM 795 C CA . PHE A 1 104 ? -3.506 26.859 16.5 1 96 104 PHE A CA 1
ATOM 796 C C . PHE A 1 104 ? -4.363 27.188 17.719 1 96 104 PHE A C 1
ATOM 798 O O . PHE A 1 104 ? -3.844 27.609 18.75 1 96 104 PHE A O 1
ATOM 805 N N . HIS A 1 105 ? -5.645 26.953 17.625 1 92.31 105 HIS A N 1
ATOM 806 C CA . HIS A 1 105 ? -6.516 27.125 18.781 1 92.31 105 HIS A CA 1
ATOM 807 C C . HIS A 1 105 ? -6.277 26.031 19.812 1 92.31 105 HIS A C 1
ATOM 809 O O . HIS A 1 105 ? -6.559 26.219 21 1 92.31 105 HIS A O 1
ATOM 815 N N . ASN A 1 106 ? -5.719 24.891 19.328 1 93 106 ASN A N 1
ATOM 816 C CA . ASN A 1 106 ? -5.484 23.734 20.203 1 93 106 ASN A CA 1
ATOM 817 C C . ASN A 1 106 ? -4.008 23.578 20.547 1 93 106 ASN A C 1
ATOM 819 O O . ASN A 1 106 ? -3.461 22.484 20.469 1 93 106 ASN A O 1
ATOM 823 N N . SER A 1 107 ? -3.4 24.641 20.734 1 91.44 107 SER A N 1
ATOM 824 C CA . SER A 1 107 ? -2.027 24.719 21.219 1 91.44 107 SER A CA 1
ATOM 825 C C . SER A 1 107 ? -1.042 24.188 20.188 1 91.44 107 SER A C 1
ATOM 827 O O . SER A 1 107 ? -0.005 23.625 20.531 1 91.44 107 SER A O 1
ATOM 829 N N . GLY A 1 108 ? -1.401 24.344 18.938 1 96.38 108 GLY A N 1
ATOM 830 C CA . GLY A 1 108 ? -0.532 23.906 17.844 1 96.38 108 GLY A CA 1
ATOM 831 C C . GLY A 1 108 ? 0.769 24.688 17.781 1 96.38 108 GLY A C 1
ATOM 832 O O . GLY A 1 108 ? 1.796 24.156 17.359 1 96.38 108 GLY A O 1
ATOM 833 N N . LEU A 1 109 ? 0.657 25.938 18.266 1 94.56 109 LEU A N 1
ATOM 834 C CA . LEU A 1 109 ? 1.83 26.797 18.203 1 94.56 109 LEU A CA 1
ATOM 835 C C . LEU A 1 109 ? 2.959 26.234 19.062 1 94.56 109 LEU A C 1
ATOM 837 O O . LEU A 1 109 ? 4.129 26.312 18.688 1 94.56 109 LEU A O 1
ATOM 841 N N . GLN A 1 110 ? 2.639 25.781 20.188 1 96.19 110 GLN A N 1
ATOM 842 C CA . GLN A 1 110 ? 3.641 25.203 21.078 1 96.19 110 GLN A CA 1
ATOM 843 C C . GLN A 1 110 ? 4.363 24.031 20.422 1 96.19 110 GLN A C 1
ATOM 845 O O . GLN A 1 110 ? 5.566 23.844 20.625 1 96.19 110 GLN A O 1
ATOM 850 N N . ILE A 1 111 ? 3.662 23.266 19.688 1 96.75 111 ILE A N 1
ATOM 851 C CA . ILE A 1 111 ? 4.246 22.109 19 1 96.75 111 ILE A CA 1
ATOM 852 C C . ILE A 1 111 ? 5.238 22.594 17.938 1 96.75 111 ILE A C 1
ATOM 854 O O . ILE A 1 111 ? 6.336 22.062 17.828 1 96.75 111 ILE A O 1
ATOM 858 N N . ILE A 1 112 ? 4.816 23.578 17.25 1 96.75 112 ILE A N 1
ATOM 859 C CA . ILE A 1 112 ? 5.648 24.109 16.156 1 96.75 112 ILE A CA 1
ATOM 860 C C . ILE A 1 112 ? 6.906 24.75 16.75 1 96.75 112 ILE A C 1
ATOM 862 O O . ILE A 1 112 ? 7.98 24.672 16.156 1 96.75 112 ILE A O 1
ATOM 866 N N . GLU A 1 113 ? 6.816 25.344 17.859 1 94.69 113 GLU A N 1
ATOM 867 C CA . GLU A 1 113 ? 7.945 25.984 18.531 1 94.69 113 GLU A CA 1
ATOM 868 C C . GLU A 1 113 ? 9.047 24.969 18.828 1 94.69 113 GLU A C 1
ATOM 870 O O . GLU A 1 113 ? 10.234 25.328 18.844 1 94.69 113 GLU A O 1
ATOM 875 N N . LEU A 1 114 ? 8.641 23.75 19.031 1 93.75 114 LEU A N 1
ATOM 876 C CA . LEU A 1 114 ? 9.617 22.703 19.297 1 93.75 114 LEU A CA 1
ATOM 877 C C . LEU A 1 114 ? 10.562 22.516 18.109 1 93.75 114 LEU A C 1
ATOM 879 O O . LEU A 1 114 ? 11.664 21.984 18.266 1 93.75 114 LEU A O 1
ATOM 883 N N . HIS A 1 115 ? 10.125 22.922 16.938 1 94.38 115 HIS A N 1
ATOM 884 C CA . HIS A 1 115 ? 10.875 22.656 15.719 1 94.38 115 HIS A CA 1
ATOM 885 C C . HIS A 1 115 ? 11.633 23.891 15.258 1 94.38 115 HIS A C 1
ATOM 887 O O . HIS A 1 115 ? 12.398 23.828 14.297 1 94.38 115 HIS A O 1
ATOM 893 N N . LYS A 1 116 ? 11.508 24.953 15.875 1 90.25 116 LYS A N 1
ATOM 894 C CA . LYS A 1 116 ? 11.984 26.25 15.398 1 90.25 116 LYS A CA 1
ATOM 895 C C . LYS A 1 116 ? 13.5 26.266 15.258 1 90.25 116 LYS A C 1
ATOM 897 O O . LYS A 1 116 ? 14.047 26.906 14.352 1 90.25 116 LYS A O 1
ATOM 902 N N . ASP A 1 117 ? 14.211 25.5 16 1 88.56 117 ASP A N 1
ATOM 903 C CA . ASP A 1 117 ? 15.672 25.547 15.969 1 88.56 117 ASP A CA 1
ATOM 904 C C . ASP A 1 117 ? 16.234 24.297 15.305 1 88.56 117 ASP A C 1
ATOM 906 O O . ASP A 1 117 ? 17.438 24.016 15.406 1 88.56 117 ASP A O 1
ATOM 910 N N . LYS A 1 118 ? 15.438 23.5 14.719 1 90.44 118 LYS A N 1
ATOM 911 C CA . LYS A 1 118 ? 15.898 22.297 14.023 1 90.44 118 LYS A CA 1
ATOM 912 C C . LYS A 1 118 ? 16.172 22.594 12.547 1 90.44 118 LYS A C 1
ATOM 914 O O . LYS A 1 118 ? 15.266 22.953 11.805 1 90.44 118 LYS A O 1
ATOM 919 N N . PRO A 1 119 ? 17.375 22.469 12.18 1 90.75 119 PRO A N 1
ATOM 920 C CA . PRO A 1 119 ? 17.75 22.859 10.82 1 90.75 119 PRO A CA 1
ATOM 921 C C . PRO A 1 119 ? 17.031 22.031 9.75 1 90.75 119 PRO A C 1
ATOM 923 O O . PRO A 1 119 ? 16.703 22.562 8.68 1 90.75 119 PRO A O 1
ATOM 926 N N . ASP A 1 120 ? 16.734 20.828 10.047 1 91.19 120 ASP A N 1
ATOM 927 C CA . ASP A 1 120 ? 16.188 19.906 9.055 1 91.19 120 ASP A CA 1
ATOM 928 C C . ASP A 1 120 ? 14.758 20.281 8.672 1 91.19 120 ASP A C 1
ATOM 930 O O . ASP A 1 120 ? 14.242 19.844 7.648 1 91.19 120 ASP A O 1
ATOM 934 N N . HIS A 1 121 ? 14.133 21.141 9.398 1 91.56 121 HIS A N 1
ATOM 935 C CA . HIS A 1 121 ? 12.711 21.391 9.211 1 91.56 121 HIS A CA 1
ATOM 936 C C . HIS A 1 121 ? 12.445 22.891 8.992 1 91.56 121 HIS A C 1
ATOM 938 O O . HIS A 1 121 ? 11.297 23.328 9 1 91.56 121 HIS A O 1
ATOM 944 N N . LYS A 1 122 ? 13.453 23.578 8.781 1 92.56 122 LYS A N 1
ATOM 945 C CA . LYS A 1 122 ? 13.352 25.031 8.773 1 92.56 122 LYS A CA 1
ATOM 946 C C . LYS A 1 122 ? 12.312 25.5 7.762 1 92.56 122 LYS A C 1
ATOM 948 O O . LYS A 1 122 ? 11.469 26.344 8.078 1 92.56 122 LYS A O 1
ATOM 953 N N . GLN A 1 123 ? 12.352 25.016 6.586 1 93.62 123 GLN A N 1
ATOM 954 C CA . GLN A 1 123 ? 11.445 25.453 5.531 1 93.62 123 GLN A CA 1
ATOM 955 C C . GLN A 1 123 ? 9.992 25.141 5.883 1 93.62 123 GLN A C 1
ATOM 957 O O . GLN A 1 123 ? 9.102 25.969 5.703 1 93.62 123 GLN A O 1
ATOM 962 N N . GLN A 1 124 ? 9.805 23.938 6.355 1 95.25 124 GLN A N 1
ATOM 963 C CA . GLN A 1 124 ? 8.445 23.516 6.688 1 95.25 124 GLN A CA 1
ATOM 964 C C . GLN A 1 124 ? 7.898 24.312 7.871 1 95.25 124 GLN A C 1
ATOM 966 O O . GLN A 1 124 ? 6.727 24.703 7.883 1 95.25 124 GLN A O 1
ATOM 971 N N . VAL A 1 125 ? 8.758 24.547 8.789 1 96.81 125 VAL A N 1
ATOM 972 C CA . VAL A 1 125 ? 8.359 25.297 9.977 1 96.81 125 VAL A CA 1
ATOM 973 C C . VAL A 1 125 ? 8.031 26.75 9.594 1 96.81 125 VAL A C 1
ATOM 975 O O . VAL A 1 125 ? 7.035 27.297 10.062 1 96.81 125 VAL A O 1
ATOM 978 N N . GLN A 1 126 ? 8.805 27.297 8.758 1 96.31 126 GLN A N 1
ATOM 979 C CA . GLN A 1 126 ? 8.57 28.672 8.312 1 96.31 126 GLN A CA 1
ATOM 980 C C . GLN A 1 126 ? 7.234 28.781 7.578 1 96.31 126 GLN A C 1
ATOM 982 O O . GLN A 1 126 ? 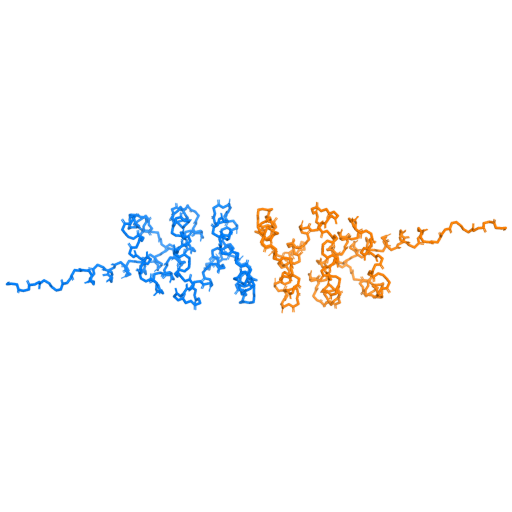6.523 29.766 7.73 1 96.31 126 GLN A O 1
ATOM 987 N N . ALA A 1 127 ? 6.969 27.812 6.809 1 96.31 127 ALA A N 1
ATOM 988 C CA . ALA A 1 127 ? 5.699 27.812 6.09 1 96.31 127 ALA A CA 1
ATOM 989 C C . ALA A 1 127 ? 4.52 27.812 7.059 1 96.31 127 ALA A C 1
ATOM 991 O O . ALA A 1 127 ? 3.523 28.5 6.84 1 96.31 127 ALA A O 1
ATOM 992 N N . VAL A 1 128 ? 4.621 27.047 8.078 1 96.81 128 VAL A N 1
ATOM 993 C CA . VAL A 1 128 ? 3.57 26.984 9.086 1 96.81 128 VAL A CA 1
ATOM 994 C C . VAL A 1 128 ? 3.445 28.328 9.789 1 96.81 128 VAL A C 1
ATOM 996 O O . VAL A 1 128 ? 2.336 28.812 10.023 1 96.81 128 VAL A O 1
ATOM 999 N N . TRP A 1 129 ? 4.562 28.953 10.047 1 93.88 129 TRP A N 1
ATOM 1000 C CA . TRP A 1 129 ? 4.582 30.25 10.703 1 93.88 129 TRP A CA 1
ATOM 1001 C C . TRP A 1 129 ? 3.914 31.312 9.82 1 93.88 129 TRP A C 1
ATOM 1003 O O . TRP A 1 129 ? 3.178 32.156 10.32 1 93.88 129 TRP A O 1
ATOM 1013 N N . ASN A 1 130 ? 4.199 31.25 8.609 1 94.81 130 ASN A N 1
ATOM 1014 C CA . ASN A 1 130 ? 3.572 32.188 7.676 1 94.81 130 ASN A CA 1
ATOM 1015 C C . ASN A 1 130 ? 2.053 32.031 7.688 1 94.81 130 ASN A C 1
ATOM 1017 O O . ASN A 1 130 ? 1.34 33.062 7.664 1 94.81 130 ASN A O 1
ATOM 1021 N N . LYS A 1 131 ? 1.622 30.844 7.746 1 94.44 131 LYS A N 1
ATOM 1022 C CA . LYS A 1 131 ? 0.184 30.594 7.797 1 94.44 131 LYS A CA 1
ATOM 1023 C C . LYS A 1 131 ? -0.42 31.125 9.094 1 94.44 131 LYS A C 1
ATOM 1025 O O . LYS A 1 131 ? -1.55 31.625 9.102 1 94.44 131 LYS A O 1
ATOM 1030 N N . TYR A 1 132 ? 0.25 31 10.133 1 93.44 132 TYR A N 1
ATOM 1031 C CA . TYR A 1 132 ? -0.194 31.516 11.422 1 93.44 132 TYR A CA 1
ATOM 1032 C C . TYR A 1 132 ? -0.334 33.031 11.391 1 93.44 132 TYR A C 1
ATOM 1034 O O . TYR A 1 132 ? -1.335 33.562 11.859 1 93.44 132 TYR A O 1
ATOM 1042 N N . GLN A 1 133 ? 0.652 33.625 10.797 1 92.44 133 GLN A N 1
ATOM 1043 C CA . GLN A 1 133 ? 0.638 35.094 10.68 1 92.44 133 GLN A CA 1
ATOM 1044 C C . GLN A 1 133 ? -0.56 35.562 9.867 1 92.44 133 GLN A C 1
ATOM 1046 O O . GLN A 1 133 ? -1.184 36.594 10.203 1 92.44 133 GLN A O 1
ATOM 1051 N N . GLU A 1 134 ? -0.827 34.875 8.82 1 91.88 134 GLU A N 1
ATOM 1052 C CA . GLU A 1 134 ? -1.983 35.219 7.992 1 91.88 134 GLU A CA 1
ATOM 1053 C C . GLU A 1 134 ? -3.283 35.062 8.781 1 91.88 134 GLU A C 1
ATOM 1055 O O . GLU A 1 134 ? -4.199 35.875 8.617 1 91.88 134 GLU A O 1
ATOM 1060 N N . LEU A 1 135 ? -3.363 34.125 9.578 1 89.81 135 LEU A N 1
ATOM 1061 C CA . LEU A 1 135 ? -4.562 33.844 10.359 1 89.81 135 LEU A CA 1
ATOM 1062 C C . LEU A 1 135 ? -4.805 34.938 11.398 1 89.81 135 LEU A C 1
ATOM 1064 O O . LEU A 1 135 ? -5.949 35.344 11.617 1 89.81 135 LEU A O 1
ATOM 1068 N N . ILE A 1 136 ? -3.766 35.375 12.086 1 88.56 136 ILE A N 1
ATOM 1069 C CA . ILE A 1 136 ? -3.943 36.375 13.156 1 88.56 136 ILE A CA 1
ATOM 1070 C C . ILE A 1 136 ? -4.168 37.75 12.562 1 88.56 136 ILE A C 1
ATOM 1072 O O . ILE A 1 136 ? -4.793 38.594 13.188 1 88.56 136 ILE A O 1
ATOM 1076 N N . THR A 1 137 ? -3.607 38.062 11.438 1 84.75 137 THR A N 1
ATOM 1077 C CA . THR A 1 137 ? -3.838 39.344 10.797 1 84.75 137 THR A CA 1
ATOM 1078 C C . THR A 1 137 ? -5.277 39.469 10.305 1 84.75 137 THR A C 1
ATOM 1080 O O . THR A 1 137 ? -5.871 40.562 10.352 1 84.75 137 THR A O 1
ATOM 1083 N N . VAL A 1 138 ? -5.883 38.469 9.859 1 76.19 138 VAL A N 1
ATOM 1084 C CA . VAL A 1 138 ? -7.262 38.5 9.375 1 76.19 138 VAL A CA 1
ATOM 1085 C C . VAL A 1 138 ? -8.219 38.562 10.562 1 76.19 138 VAL A C 1
ATOM 1087 O O . VAL A 1 138 ? -9.281 39.188 10.469 1 76.19 138 VAL A O 1
ATOM 1090 N N . THR A 1 139 ? -7.969 37.938 11.641 1 64.44 139 THR A N 1
ATOM 1091 C CA . THR A 1 139 ? -8.836 37.969 12.812 1 64.44 139 THR A CA 1
ATOM 1092 C C . THR A 1 139 ? -8.742 39.312 13.531 1 64.44 139 THR A C 1
ATOM 1094 O O . THR A 1 139 ? -9.68 39.719 14.219 1 64.44 139 THR A O 1
ATOM 1097 N N . CYS A 1 140 ? -7.59 40.062 13.555 1 57.62 140 CYS A N 1
ATOM 1098 C CA . CYS A 1 140 ? -7.449 41.344 14.219 1 57.62 140 CYS A CA 1
ATOM 1099 C C . CYS A 1 140 ? -7.852 42.5 13.289 1 57.62 140 CYS A C 1
ATOM 1101 O O . CYS A 1 140 ? -7.25 42.656 12.227 1 57.62 140 CYS A O 1
ATOM 1103 N N . GLY A 1 141 ? -9.047 42.688 12.867 1 51.69 141 GLY A N 1
ATOM 1104 C CA . GLY A 1 141 ? -9.555 43.844 12.172 1 51.69 141 GLY A CA 1
ATOM 1105 C C . GLY A 1 141 ? -8.68 45.062 12.344 1 51.69 141 GLY A C 1
ATOM 1106 O O . GLY A 1 141 ? -7.863 45.125 13.266 1 51.69 141 GLY A O 1
ATOM 1107 N N . PRO A 1 142 ? -8.516 46.031 11.273 1 54.69 142 PRO A N 1
ATOM 1108 C CA . PRO A 1 142 ? -7.762 47.281 11.43 1 54.69 142 PRO A CA 1
ATOM 1109 C C . PRO A 1 142 ? -8.055 47.969 12.75 1 54.69 142 PRO A C 1
ATOM 1111 O O . PRO A 1 142 ? -9.141 47.812 13.312 1 54.69 142 PRO A O 1
ATOM 1114 N N . PRO A 1 143 ? -7.043 48.312 13.562 1 49.94 143 PRO A N 1
ATOM 1115 C CA . PRO A 1 143 ? -7.363 49.125 14.75 1 49.94 143 PRO A CA 1
ATOM 1116 C C . PRO A 1 143 ? -8.414 50.188 14.469 1 49.94 143 PRO A C 1
ATOM 1118 O O . PRO A 1 143 ? -8.422 50.781 13.383 1 49.94 143 PRO A O 1
ATOM 1121 N N . SER A 1 144 ? -9.539 49.906 14.922 1 49.25 144 SER A N 1
ATOM 1122 C CA . SER A 1 144 ? -10.523 50.969 14.812 1 49.25 144 SER A CA 1
ATOM 1123 C C . SER A 1 144 ? -9.914 52.312 15.18 1 49.25 144 SER A C 1
ATOM 1125 O O . SER A 1 144 ? -9.344 52.469 16.266 1 49.25 144 SER A O 1
ATOM 1127 N N . MET A 1 145 ? -9.43 52.938 14.195 1 48.12 145 MET A N 1
ATOM 1128 C CA . MET A 1 145 ? -9.141 54.344 14.391 1 48.12 145 MET A CA 1
ATOM 1129 C C . MET A 1 145 ? -10.281 55.062 15.117 1 48.12 145 MET A C 1
ATOM 1131 O O . MET A 1 145 ? -11.383 55.156 14.578 1 48.12 145 MET A O 1
ATOM 1135 N N . ASP A 1 146 ? -10.555 54.812 16.422 1 35.81 146 ASP A N 1
ATOM 1136 C CA . ASP A 1 146 ? -11.219 55.875 17.141 1 35.81 146 ASP A CA 1
ATOM 1137 C C . ASP A 1 146 ? -10.266 57.062 17.375 1 35.81 146 ASP A C 1
ATOM 1139 O O . ASP A 1 146 ? -9.086 56.844 17.656 1 35.81 146 ASP A O 1
ATOM 1143 N N . MET B 1 1 ? 24.969 -11.109 -3.605 1 26.52 1 MET B N 1
ATOM 1144 C CA . MET B 1 1 ? 24.219 -10.211 -2.732 1 26.52 1 MET B CA 1
ATOM 1145 C C . MET B 1 1 ? 23 -9.633 -3.457 1 26.52 1 MET B C 1
ATOM 1147 O O . MET B 1 1 ? 23.156 -8.906 -4.441 1 26.52 1 MET B O 1
ATOM 1151 N N . SER B 1 2 ? 21.969 -10.5 -3.814 1 31.36 2 SER B N 1
ATOM 1152 C CA . SER B 1 2 ? 20.719 -10.297 -4.555 1 31.36 2 SER B CA 1
ATOM 1153 C C . SER B 1 2 ? 19.984 -9.055 -4.066 1 31.36 2 SER B C 1
ATOM 1155 O O . SER B 1 2 ? 19.672 -8.938 -2.879 1 31.36 2 SER B O 1
ATOM 1157 N N . SER B 1 3 ? 20.281 -8.016 -4.68 1 34.91 3 SER B N 1
ATOM 1158 C CA . SER B 1 3 ? 19.625 -6.754 -4.391 1 34.91 3 SER B CA 1
ATOM 1159 C C . SER B 1 3 ? 18.109 -6.922 -4.355 1 34.91 3 SER B C 1
ATOM 1161 O O . SER B 1 3 ? 17.469 -7.137 -5.391 1 34.91 3 SER B O 1
ATOM 1163 N N . CYS B 1 4 ? 17.531 -7.648 -3.438 1 43.12 4 CYS B N 1
ATOM 1164 C CA . CYS B 1 4 ? 16.125 -7.836 -3.15 1 43.12 4 CYS B CA 1
ATOM 1165 C C . CYS B 1 4 ? 15.336 -6.551 -3.4 1 43.12 4 CYS B C 1
ATOM 1167 O O . CYS B 1 4 ? 15.719 -5.484 -2.916 1 43.12 4 CYS B O 1
ATOM 1169 N N . PRO B 1 5 ? 14.766 -6.453 -4.582 1 50.5 5 PRO B N 1
ATOM 1170 C CA . PRO B 1 5 ? 14.023 -5.203 -4.758 1 50.5 5 PRO B CA 1
ATOM 1171 C C . PRO B 1 5 ? 13.391 -4.707 -3.459 1 50.5 5 PRO B C 1
ATOM 1173 O O . PRO B 1 5 ? 12.781 -5.488 -2.725 1 50.5 5 PRO B O 1
ATOM 1176 N N . HIS B 1 6 ? 13.992 -3.773 -2.84 1 57.16 6 HIS B N 1
ATOM 1177 C CA . HIS B 1 6 ? 13.719 -3.215 -1.52 1 57.16 6 HIS B CA 1
ATOM 1178 C C . HIS B 1 6 ? 12.242 -2.881 -1.353 1 57.16 6 HIS B C 1
ATOM 1180 O O . HIS B 1 6 ? 11.805 -1.795 -1.73 1 57.16 6 HIS B O 1
ATOM 1186 N N . VAL B 1 7 ? 11.391 -3.979 -1.543 1 66.06 7 VAL B N 1
ATOM 1187 C CA . VAL B 1 7 ? 10 -3.732 -1.158 1 66.06 7 VAL B CA 1
ATOM 1188 C C . VAL B 1 7 ? 9.953 -3.191 0.268 1 66.06 7 VAL B C 1
ATOM 1190 O O . VAL B 1 7 ? 10.609 -3.721 1.165 1 66.06 7 VAL B O 1
ATOM 1193 N N . SER B 1 8 ? 9.297 -2.051 0.374 1 76.69 8 SER B N 1
ATOM 1194 C CA . SER B 1 8 ? 9.195 -1.37 1.661 1 76.69 8 SER B CA 1
ATOM 1195 C C . SER B 1 8 ? 8.648 -2.301 2.736 1 76.69 8 SER B C 1
ATOM 1197 O O . SER B 1 8 ? 7.656 -3.002 2.514 1 76.69 8 SER B O 1
ATOM 1199 N N . PRO B 1 9 ? 9.336 -2.426 3.809 1 78.62 9 PRO B N 1
ATOM 1200 C CA . PRO B 1 9 ? 8.867 -3.262 4.918 1 78.62 9 PRO B CA 1
ATOM 1201 C C . PRO B 1 9 ? 7.426 -2.955 5.316 1 78.62 9 PRO B C 1
ATOM 1203 O O . PRO B 1 9 ? 6.723 -3.83 5.828 1 78.62 9 PRO B O 1
ATOM 1206 N N . ALA B 1 10 ? 6.98 -1.788 5.043 1 86.25 10 ALA B N 1
ATOM 1207 C CA . ALA B 1 10 ? 5.652 -1.348 5.461 1 86.25 10 ALA B CA 1
ATOM 1208 C C . ALA B 1 10 ? 4.562 -2.191 4.801 1 86.25 10 ALA B C 1
ATOM 1210 O O . ALA B 1 10 ? 3.547 -2.502 5.426 1 86.25 10 ALA B O 1
ATOM 1211 N N . VAL B 1 11 ? 4.812 -2.648 3.57 1 89.75 11 VAL B N 1
ATOM 1212 C CA . VAL B 1 11 ? 3.775 -3.359 2.828 1 89.75 11 VAL B CA 1
ATOM 1213 C C . VAL B 1 11 ? 3.666 -4.793 3.34 1 89.75 11 VAL B C 1
ATOM 1215 O O . VAL B 1 11 ? 2.686 -5.488 3.055 1 89.75 11 VAL B O 1
ATOM 1218 N N . GLN B 1 12 ? 4.602 -5.156 4.113 1 91.44 12 GLN B N 1
ATOM 1219 C CA . GLN B 1 12 ? 4.59 -6.5 4.68 1 91.44 12 GLN B CA 1
ATOM 1220 C C . GLN B 1 12 ? 3.971 -6.508 6.074 1 91.44 12 GLN B C 1
ATOM 1222 O O . GLN B 1 12 ? 3.812 -7.566 6.684 1 91.44 12 GLN B O 1
ATOM 1227 N N . ASP B 1 13 ? 3.582 -5.359 6.602 1 94.44 13 ASP B N 1
ATOM 1228 C CA . ASP B 1 13 ? 3.066 -5.227 7.961 1 94.44 13 ASP B CA 1
ATOM 1229 C C . ASP B 1 13 ? 1.696 -5.887 8.094 1 94.44 13 ASP B C 1
ATOM 1231 O O . ASP B 1 13 ? 0.785 -5.605 7.316 1 94.44 13 ASP B O 1
ATOM 1235 N N . PRO B 1 14 ? 1.518 -6.754 9.164 1 94.12 14 PRO B N 1
ATOM 1236 C CA . PRO B 1 14 ? 0.245 -7.461 9.32 1 94.12 14 PRO B CA 1
ATOM 1237 C C . PRO B 1 14 ? -0.927 -6.516 9.578 1 94.12 14 PRO B C 1
ATOM 1239 O O . PRO B 1 14 ? -2.049 -6.785 9.141 1 94.12 14 PRO B O 1
ATOM 1242 N N . VAL B 1 15 ? -0.685 -5.438 10.266 1 96.25 15 VAL B N 1
ATOM 1243 C CA . VAL B 1 15 ? -1.759 -4.492 10.555 1 96.25 15 VAL B CA 1
ATOM 1244 C C . VAL B 1 15 ? -2.203 -3.795 9.273 1 96.25 15 VAL B C 1
ATOM 1246 O O . VAL B 1 15 ? -3.398 -3.604 9.047 1 96.25 15 VAL B O 1
ATOM 1249 N N . TRP B 1 16 ? -1.23 -3.514 8.477 1 95.38 16 TRP B N 1
ATOM 1250 C CA . TRP B 1 16 ? -1.554 -2.939 7.176 1 95.38 16 TRP B CA 1
ATOM 1251 C C . TRP B 1 16 ? -2.371 -3.916 6.336 1 95.38 16 TRP B C 1
ATOM 1253 O O . TRP B 1 16 ? -3.406 -3.549 5.777 1 95.38 16 TRP B O 1
ATOM 1263 N N . THR B 1 17 ? -1.984 -5.105 6.238 1 95.88 17 THR B N 1
ATOM 1264 C CA . THR B 1 17 ? -2.678 -6.133 5.469 1 95.88 17 THR B CA 1
ATOM 1265 C C . THR B 1 17 ? -4.094 -6.34 6 1 95.88 17 THR B C 1
ATOM 1267 O O . THR B 1 17 ? -5.039 -6.48 5.219 1 95.88 17 THR B O 1
ATOM 1270 N N . SER B 1 18 ? -4.25 -6.355 7.344 1 95.62 18 SER B N 1
ATOM 1271 C CA . SER B 1 18 ? -5.562 -6.52 7.957 1 95.62 18 SER B CA 1
A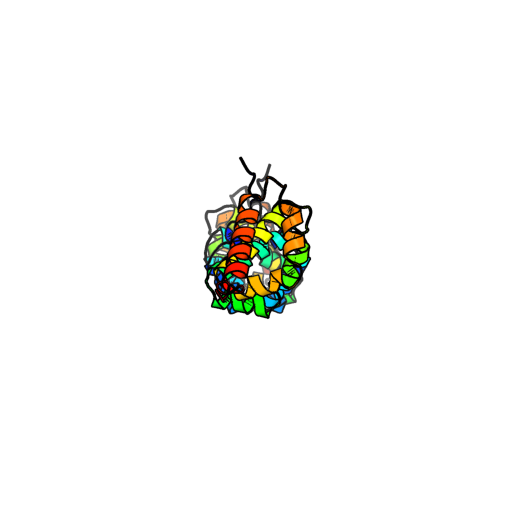TOM 1272 C C . SER B 1 18 ? -6.5 -5.379 7.578 1 95.62 18 SER B C 1
ATOM 1274 O O . SER B 1 18 ? -7.688 -5.594 7.336 1 95.62 18 SER B O 1
ATOM 1276 N N . ALA B 1 19 ? -5.965 -4.211 7.5 1 96.19 19 ALA B N 1
ATOM 1277 C CA . ALA B 1 19 ? -6.781 -3.068 7.109 1 96.19 19 ALA B CA 1
ATOM 1278 C C . ALA B 1 19 ? -7.297 -3.227 5.684 1 96.19 19 ALA B C 1
ATOM 1280 O O . ALA B 1 19 ? -8.484 -3.023 5.418 1 96.19 19 ALA B O 1
ATOM 1281 N N . LEU B 1 20 ? -6.414 -3.596 4.777 1 96.38 20 LEU B N 1
ATOM 1282 C CA . LEU B 1 20 ? -6.812 -3.771 3.385 1 96.38 20 LEU B CA 1
ATOM 1283 C C . LEU B 1 20 ? -7.895 -4.836 3.258 1 96.38 20 LEU B C 1
ATOM 1285 O O . LEU B 1 20 ? -8.852 -4.672 2.496 1 96.38 20 LEU B O 1
ATOM 1289 N N . LEU B 1 21 ? -7.77 -5.895 4.039 1 95.69 21 LEU B N 1
ATOM 1290 C CA . LEU B 1 21 ? -8.75 -6.973 4.016 1 95.69 21 LEU B CA 1
ATOM 1291 C C . LEU B 1 21 ? -10.078 -6.508 4.602 1 95.69 21 LEU B C 1
ATOM 1293 O O . LEU B 1 21 ? -11.148 -6.828 4.066 1 95.69 21 LEU B O 1
ATOM 1297 N N . ASN B 1 22 ? -9.992 -5.746 5.688 1 96 22 ASN B N 1
ATOM 1298 C CA . ASN B 1 22 ? -11.195 -5.285 6.359 1 96 22 ASN B CA 1
ATOM 1299 C C . ASN B 1 22 ? -12.008 -4.34 5.477 1 96 22 ASN B C 1
ATOM 1301 O O . ASN B 1 22 ? -13.234 -4.316 5.547 1 96 22 ASN B O 1
ATOM 1305 N N . PHE B 1 23 ? -11.375 -3.67 4.637 1 95.12 23 PHE B N 1
ATOM 1306 C CA . PHE B 1 23 ? -12.062 -2.713 3.781 1 95.12 23 PHE B CA 1
ATOM 1307 C C . PHE B 1 23 ? -12.336 -3.312 2.408 1 95.12 23 PHE B C 1
ATOM 1309 O O . PHE B 1 23 ? -12.711 -2.6 1.477 1 95.12 23 PHE B O 1
ATOM 1316 N N . ASN B 1 24 ? -12.203 -4.535 2.223 1 94.81 24 ASN B N 1
ATOM 1317 C CA . ASN B 1 24 ? -12.539 -5.293 1.022 1 94.81 24 ASN B CA 1
ATOM 1318 C C . ASN B 1 24 ? -11.828 -4.742 -0.207 1 94.81 24 ASN B C 1
ATOM 1320 O O . ASN B 1 24 ? -12.438 -4.559 -1.26 1 94.81 24 ASN B O 1
ATOM 1324 N N . LEU B 1 25 ? -10.5 -4.496 -0.016 1 96.69 25 LEU B N 1
ATOM 1325 C CA . LEU B 1 25 ? -9.727 -3.885 -1.087 1 96.69 25 LEU B CA 1
ATOM 1326 C C . LEU B 1 25 ? -9.172 -4.945 -2.031 1 96.69 25 LEU B C 1
ATOM 1328 O O . LEU B 1 25 ? -8.492 -4.621 -3.008 1 96.69 25 LEU B O 1
ATOM 1332 N N . LEU B 1 26 ? -9.469 -6.16 -1.852 1 96.88 26 LEU B N 1
ATOM 1333 C CA . LEU B 1 26 ? -8.891 -7.262 -2.613 1 96.88 26 LEU B CA 1
ATOM 1334 C C . LEU B 1 26 ? -9.18 -7.105 -4.102 1 96.88 26 LEU B C 1
ATOM 1336 O O . LEU B 1 26 ? -8.266 -7.188 -4.93 1 96.88 26 LEU B O 1
ATOM 1340 N N . PRO B 1 27 ? -10.453 -6.801 -4.469 1 96.31 27 PRO B N 1
ATOM 1341 C CA . PRO B 1 27 ? -10.719 -6.637 -5.898 1 96.31 27 PRO B CA 1
ATOM 1342 C C . PRO B 1 27 ? -9.906 -5.504 -6.523 1 96.31 27 PRO B C 1
ATOM 1344 O O . PRO B 1 27 ? -9.383 -5.652 -7.629 1 96.31 27 PRO B O 1
ATOM 1347 N N . ALA B 1 28 ? -9.75 -4.434 -5.859 1 97.44 28 ALA B N 1
ATOM 1348 C CA . ALA B 1 28 ? -8.961 -3.307 -6.355 1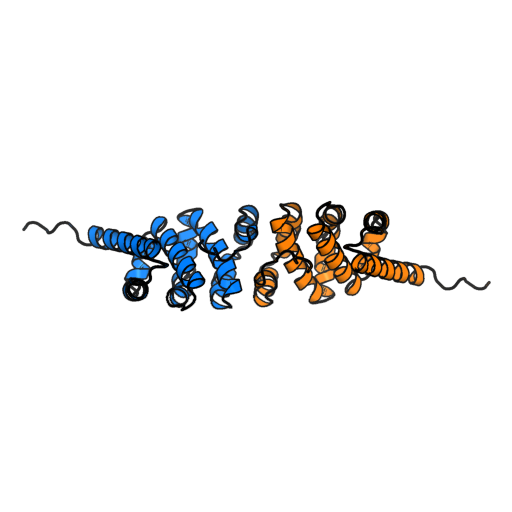 97.44 28 ALA B CA 1
ATOM 1349 C C . ALA B 1 28 ? -7.488 -3.678 -6.477 1 97.44 28 ALA B C 1
ATOM 1351 O O . ALA B 1 28 ? -6.82 -3.293 -7.438 1 97.44 28 ALA B O 1
ATOM 1352 N N . LEU B 1 29 ? -6.988 -4.359 -5.457 1 98.12 29 LEU B N 1
ATOM 1353 C CA . LEU B 1 29 ? -5.594 -4.785 -5.488 1 98.12 29 LEU B CA 1
ATOM 1354 C C . LEU B 1 29 ? -5.316 -5.645 -6.715 1 98.12 29 LEU B C 1
ATOM 1356 O O . LEU B 1 29 ? -4.301 -5.461 -7.391 1 98.12 29 LEU B O 1
ATOM 1360 N N . LEU B 1 30 ? -6.203 -6.551 -7.016 1 98.31 30 LEU B N 1
ATOM 1361 C CA . LEU B 1 30 ? -6.035 -7.406 -8.188 1 98.31 30 LEU B CA 1
ATOM 1362 C C . LEU B 1 30 ? -5.996 -6.574 -9.461 1 98.31 30 LEU B C 1
ATOM 1364 O O . LEU B 1 30 ? -5.188 -6.84 -10.359 1 98.31 30 LEU B O 1
ATOM 1368 N N . GLN B 1 31 ? -6.832 -5.59 -9.484 1 97 31 GLN B N 1
ATOM 1369 C CA . GLN B 1 31 ? -6.859 -4.711 -10.648 1 97 31 GLN B CA 1
ATOM 1370 C C . GLN B 1 31 ? -5.551 -3.939 -10.789 1 97 31 GLN B C 1
ATOM 1372 O O . GLN B 1 31 ? -5.105 -3.654 -11.906 1 97 31 GLN B O 1
ATOM 1377 N N . LEU B 1 32 ? -4.898 -3.633 -9.727 1 97.88 32 LEU B N 1
ATOM 1378 C CA . LEU B 1 32 ? -3.697 -2.809 -9.711 1 97.88 32 LEU B CA 1
ATOM 1379 C C . LEU B 1 32 ? -2.479 -3.617 -10.148 1 97.88 32 LEU B C 1
ATOM 1381 O O . LEU B 1 32 ? -1.431 -3.049 -10.461 1 97.88 32 LEU B O 1
ATOM 1385 N N . LEU B 1 33 ? -2.609 -4.945 -10.227 1 98 33 LEU B N 1
ATOM 1386 C CA . LEU B 1 33 ? -1.5 -5.809 -10.625 1 98 33 LEU B CA 1
ATOM 1387 C C . LEU B 1 33 ? -1.081 -5.535 -12.062 1 98 33 LEU B C 1
ATOM 1389 O O . LEU B 1 33 ? 0.042 -5.855 -12.461 1 98 33 LEU B O 1
ATOM 1393 N N . THR B 1 34 ? -1.913 -4.91 -12.844 1 96.25 34 THR B N 1
ATOM 1394 C CA . THR B 1 34 ? -1.617 -4.688 -14.25 1 96.25 34 THR B CA 1
ATOM 1395 C C . THR B 1 34 ? -1.26 -3.225 -14.508 1 96.25 34 THR B C 1
ATOM 1397 O O . THR B 1 34 ? -1.163 -2.795 -15.656 1 96.25 34 THR B O 1
ATOM 1400 N N . HIS B 1 35 ? -0.998 -2.504 -13.539 1 96.75 35 HIS B N 1
ATOM 1401 C CA . HIS B 1 35 ? -0.845 -1.06 -13.672 1 96.75 35 HIS B CA 1
ATOM 1402 C C . HIS B 1 35 ? 0.6 -0.685 -13.984 1 96.75 35 HIS B C 1
ATOM 1404 O O . HIS B 1 35 ? 0.874 -0.054 -15.008 1 96.75 35 HIS B O 1
ATOM 1410 N N . SER B 1 36 ? 1.543 -0.827 -13.195 1 95.69 36 SER B N 1
ATOM 1411 C CA . SER B 1 36 ? 2.971 -0.555 -13.328 1 95.69 36 SER B CA 1
ATOM 1412 C C . SER B 1 36 ? 3.801 -1.566 -12.547 1 95.69 36 SER B C 1
ATOM 1414 O O . SER B 1 36 ? 3.281 -2.258 -11.664 1 95.69 36 SER B O 1
ATOM 1416 N N . LYS B 1 37 ? 5.035 -1.636 -12.867 1 95.75 37 LYS B N 1
ATOM 1417 C CA . LYS B 1 37 ? 5.922 -2.574 -12.188 1 95.75 37 LYS B CA 1
ATOM 1418 C C . LYS B 1 37 ? 5.969 -2.295 -10.688 1 95.75 37 LYS B C 1
ATOM 1420 O O . LYS B 1 37 ? 5.836 -3.213 -9.875 1 95.75 37 LYS B O 1
ATOM 1425 N N . ASP B 1 38 ? 6.148 -0.963 -10.344 1 94.06 38 ASP B N 1
ATOM 1426 C CA . ASP B 1 38 ? 6.285 -0.604 -8.93 1 94.06 38 ASP B CA 1
ATOM 1427 C C . ASP B 1 38 ? 5.023 -0.949 -8.148 1 94.06 38 ASP B C 1
ATOM 1429 O O . ASP B 1 38 ? 5.098 -1.455 -7.031 1 94.06 38 ASP B O 1
ATOM 1433 N N . VAL B 1 39 ? 3.961 -0.672 -8.703 1 95.81 39 VAL B N 1
ATOM 1434 C CA . VAL B 1 39 ? 2.695 -0.973 -8.047 1 95.81 39 VAL B CA 1
ATOM 1435 C C . VAL B 1 39 ? 2.486 -2.484 -7.996 1 95.81 39 VAL B C 1
ATOM 1437 O O . VAL B 1 39 ? 2.035 -3.021 -6.98 1 95.81 39 VAL B O 1
ATOM 1440 N N . PHE B 1 40 ? 2.861 -3.174 -9.023 1 97.19 40 PHE B N 1
ATOM 1441 C CA . PHE B 1 40 ? 2.764 -4.629 -9.023 1 97.19 40 PHE B CA 1
ATOM 1442 C C . PHE B 1 40 ? 3.535 -5.223 -7.852 1 97.19 40 PHE B C 1
ATOM 1444 O O . PHE B 1 40 ? 2.996 -6.031 -7.094 1 97.19 40 PHE B O 1
ATOM 1451 N N . LEU B 1 41 ? 4.715 -4.801 -7.695 1 96.38 41 LEU B N 1
ATOM 1452 C CA . LEU B 1 41 ? 5.582 -5.371 -6.668 1 96.38 41 LEU B CA 1
ATOM 1453 C C . LEU B 1 41 ? 5.012 -5.133 -5.277 1 96.38 41 LEU B C 1
ATOM 1455 O O . LEU B 1 41 ? 5.012 -6.035 -4.438 1 96.38 41 LEU B O 1
ATOM 1459 N N . MET B 1 42 ? 4.535 -3.973 -5.102 1 94.62 42 MET B N 1
ATOM 1460 C CA . MET B 1 42 ? 3.928 -3.66 -3.811 1 94.62 42 MET B CA 1
ATOM 1461 C C . MET B 1 42 ? 2.676 -4.5 -3.582 1 94.62 42 MET B C 1
ATOM 1463 O O . MET B 1 42 ? 2.514 -5.105 -2.521 1 94.62 42 MET B O 1
ATOM 1467 N N . VAL B 1 43 ? 1.819 -4.645 -4.57 1 97 43 VAL B N 1
ATOM 1468 C CA . VAL B 1 43 ? 0.536 -5.332 -4.465 1 97 43 VAL B CA 1
ATOM 1469 C C . VAL B 1 43 ? 0.762 -6.836 -4.352 1 97 43 VAL B C 1
ATOM 1471 O O . VAL B 1 43 ? 0.114 -7.512 -3.545 1 97 43 VAL B O 1
ATOM 1474 N N . ALA B 1 44 ? 1.668 -7.312 -5.152 1 97.75 44 ALA B N 1
ATOM 1475 C CA . ALA B 1 44 ? 1.963 -8.742 -5.105 1 97.75 44 ALA B CA 1
ATOM 1476 C C . ALA B 1 44 ? 2.465 -9.156 -3.723 1 97.75 44 ALA B C 1
ATOM 1478 O O . ALA B 1 44 ? 2.145 -10.242 -3.236 1 97.75 44 ALA B O 1
ATOM 1479 N N . THR B 1 45 ? 3.211 -8.266 -3.088 1 96 45 THR B N 1
ATOM 1480 C CA . THR B 1 45 ? 3.693 -8.539 -1.74 1 96 45 THR B CA 1
ATOM 1481 C C . THR B 1 45 ? 2.531 -8.617 -0.754 1 96 45 THR B C 1
ATOM 1483 O O . THR B 1 45 ? 2.484 -9.516 0.089 1 96 45 THR B O 1
ATOM 1486 N N . VAL B 1 46 ? 1.642 -7.715 -0.832 1 96.81 46 VAL B N 1
ATOM 1487 C CA . VAL B 1 46 ? 0.463 -7.711 0.029 1 96.81 46 VAL B CA 1
ATOM 1488 C C . VAL B 1 46 ? -0.357 -8.977 -0.215 1 96.81 46 VAL B C 1
ATOM 1490 O O . VAL B 1 46 ? -0.775 -9.648 0.733 1 96.81 46 VAL B O 1
ATOM 1493 N N . LEU B 1 47 ? -0.581 -9.32 -1.504 1 98.12 47 LEU B N 1
ATOM 1494 C CA . LEU B 1 47 ? -1.385 -10.484 -1.856 1 98.12 47 LEU B CA 1
ATOM 1495 C C . LEU B 1 47 ? -0.716 -11.773 -1.382 1 98.12 47 LEU B C 1
ATOM 1497 O O . LEU B 1 47 ? -1.396 -12.711 -0.973 1 98.12 47 LEU B O 1
ATOM 1501 N N . HIS B 1 48 ? 0.562 -11.781 -1.483 1 97.62 48 HIS B N 1
ATOM 1502 C CA . HIS B 1 48 ? 1.3 -12.922 -0.956 1 97.62 48 HIS B CA 1
ATOM 1503 C C . HIS B 1 48 ? 1.058 -13.094 0.54 1 97.62 48 HIS B C 1
ATOM 1505 O O . HIS B 1 48 ? 0.848 -14.211 1.018 1 97.62 48 HIS B O 1
ATOM 1511 N N . ASN B 1 49 ? 1.123 -12.016 1.258 1 96.19 49 ASN B N 1
ATOM 1512 C CA . ASN B 1 49 ? 0.852 -12.039 2.691 1 96.19 49 ASN B CA 1
ATOM 1513 C C . ASN B 1 49 ? -0.562 -12.539 2.984 1 96.19 49 ASN B C 1
ATOM 1515 O O . ASN B 1 49 ? -0.772 -13.305 3.926 1 96.19 49 ASN B O 1
ATOM 1519 N N . ILE B 1 50 ? -1.464 -12.094 2.234 1 97.38 50 ILE B N 1
ATOM 1520 C CA . ILE B 1 50 ? -2.855 -12.508 2.393 1 97.38 50 ILE B CA 1
ATOM 1521 C C . ILE B 1 50 ? -2.986 -14 2.104 1 97.38 50 ILE B C 1
ATOM 1523 O O . ILE B 1 50 ? -3.623 -14.734 2.865 1 97.38 50 ILE B O 1
ATOM 1527 N N . ALA B 1 51 ? -2.357 -14.453 1.033 1 97.81 51 ALA B N 1
ATOM 1528 C CA . ALA B 1 51 ? -2.396 -15.867 0.667 1 97.81 51 ALA B CA 1
ATOM 1529 C C . ALA B 1 51 ? -1.792 -16.734 1.766 1 97.81 51 ALA B C 1
ATOM 1531 O O . ALA B 1 51 ? -2.303 -17.812 2.059 1 97.81 51 ALA B O 1
ATOM 1532 N N . ASP B 1 52 ? -0.868 -16.219 2.455 1 96.69 52 ASP B N 1
ATOM 1533 C CA . ASP B 1 52 ? -0.143 -16.969 3.484 1 96.69 52 ASP B CA 1
ATOM 1534 C C . ASP B 1 52 ? -0.99 -17.125 4.746 1 96.69 52 ASP B C 1
ATOM 1536 O O . ASP B 1 52 ? -0.648 -17.906 5.633 1 96.69 52 ASP B O 1
ATOM 1540 N N . LEU B 1 53 ? -2.062 -16.375 4.734 1 95.69 53 LEU B N 1
ATOM 1541 C CA . LEU B 1 53 ? -2.928 -16.484 5.902 1 95.69 53 LEU B CA 1
ATOM 1542 C C . LEU B 1 53 ? -3.686 -17.812 5.895 1 95.69 53 LEU B C 1
ATOM 1544 O O . LEU B 1 53 ? -4.191 -18.25 6.934 1 95.69 53 LEU B O 1
ATOM 1548 N N . GLY B 1 54 ? -3.938 -18.359 4.66 1 96.62 54 GLY B N 1
ATOM 1549 C CA . GLY B 1 54 ? -4.535 -19.688 4.641 1 96.62 54 GLY B CA 1
ATOM 1550 C C . GLY B 1 54 ? -5.426 -19.922 3.432 1 96.62 54 GLY B C 1
ATOM 1551 O O . GLY B 1 54 ? -5.57 -19.031 2.582 1 96.62 54 GLY B O 1
ATOM 1552 N N . SER B 1 55 ? -6.059 -21.125 3.471 1 97.5 55 SER B N 1
ATOM 1553 C CA . SER B 1 55 ? -6.777 -21.641 2.312 1 97.5 55 SER B CA 1
ATOM 1554 C C . SER B 1 55 ? -7.996 -20.797 1.989 1 97.5 55 SER B C 1
ATOM 1556 O O . SER B 1 55 ? -8.344 -20.609 0.82 1 97.5 55 SER B O 1
ATOM 1558 N N . ALA B 1 56 ? -8.602 -20.266 3.018 1 97.19 56 ALA B N 1
ATOM 1559 C CA . ALA B 1 56 ? -9.789 -19.453 2.787 1 97.19 56 ALA B CA 1
ATOM 1560 C C . ALA B 1 56 ? -9.453 -18.219 1.948 1 97.19 56 ALA B C 1
ATOM 1562 O O . ALA B 1 56 ? -10.203 -17.859 1.036 1 97.19 56 ALA B O 1
ATOM 1563 N N . TYR B 1 57 ? -8.312 -17.594 2.225 1 97.38 57 TYR B N 1
ATOM 1564 C CA . TYR B 1 57 ? -7.895 -16.406 1.487 1 97.38 57 TYR B CA 1
ATOM 1565 C C . TYR B 1 57 ? -7.465 -16.766 0.071 1 97.38 57 TYR B C 1
ATOM 1567 O O . TYR B 1 57 ? -7.77 -16.047 -0.88 1 97.38 57 TYR B O 1
ATOM 1575 N N . CYS B 1 58 ? -6.805 -17.875 -0.068 1 98 58 CYS B N 1
ATOM 1576 C CA . CYS B 1 58 ? -6.426 -18.344 -1.397 1 98 58 CYS B CA 1
ATOM 1577 C C . CYS B 1 58 ? -7.66 -18.625 -2.248 1 98 58 CYS B C 1
ATOM 1579 O O . CYS B 1 58 ? -7.688 -18.297 -3.436 1 98 58 CYS B O 1
ATOM 1581 N N . GLN B 1 59 ? -8.641 -19.156 -1.609 1 97.19 59 GLN B N 1
ATOM 1582 C CA . GLN B 1 59 ? -9.891 -19.422 -2.316 1 97.19 59 GLN B CA 1
ATOM 1583 C C . GLN B 1 59 ? -10.555 -18.125 -2.766 1 97.19 59 GLN B C 1
ATOM 1585 O O . GLN B 1 59 ? -11.109 -18.062 -3.863 1 97.19 59 GLN B O 1
ATOM 1590 N N . GLN B 1 60 ? -10.477 -17.156 -1.951 1 97.06 60 GLN B N 1
ATOM 1591 C CA . GLN B 1 60 ? -11.016 -15.852 -2.328 1 97.06 60 GLN B CA 1
ATOM 1592 C C . GLN B 1 60 ? -10.273 -15.273 -3.529 1 97.06 60 GLN B C 1
ATOM 1594 O O . GLN B 1 60 ? -10.898 -14.742 -4.453 1 97.06 60 GLN B O 1
ATOM 1599 N N . LEU B 1 61 ? -8.977 -15.367 -3.467 1 97.88 61 LEU B N 1
ATOM 1600 C CA . LEU B 1 61 ? -8.164 -14.883 -4.574 1 97.88 61 LEU B CA 1
ATOM 1601 C C . LEU B 1 61 ? -8.492 -15.633 -5.859 1 97.88 61 LEU B C 1
ATOM 1603 O O . LEU B 1 61 ? -8.633 -15.016 -6.922 1 97.88 61 LEU B O 1
ATOM 1607 N N . ARG B 1 62 ? -8.664 -16.922 -5.703 1 97.75 62 ARG B N 1
ATOM 1608 C CA . ARG B 1 62 ? -9.047 -17.734 -6.852 1 97.75 62 ARG B CA 1
ATOM 1609 C C . ARG B 1 62 ? -10.359 -17.266 -7.449 1 97.75 62 ARG B C 1
ATOM 1611 O O . ARG B 1 62 ? -10.461 -17.047 -8.664 1 97.75 62 ARG B O 1
ATOM 1618 N N . GLU B 1 63 ? -11.297 -17.078 -6.578 1 96.88 63 GLU B N 1
ATOM 1619 C CA . GLU B 1 63 ? -12.641 -16.703 -7.004 1 96.88 63 GLU B CA 1
ATOM 1620 C C . GLU B 1 63 ? -12.641 -15.328 -7.672 1 96.88 63 GLU B C 1
ATOM 1622 O O . GLU B 1 63 ? -13.469 -15.055 -8.547 1 96.88 63 GLU B O 1
ATOM 1627 N N . LYS B 1 64 ? -11.711 -14.57 -7.336 1 96.94 64 LYS B N 1
ATOM 1628 C CA . LYS B 1 64 ? -11.648 -13.219 -7.898 1 96.94 64 LYS B CA 1
ATOM 1629 C C . LYS B 1 64 ? -10.805 -13.203 -9.172 1 96.94 64 LYS B C 1
ATOM 1631 O O . LYS B 1 64 ? -10.641 -12.148 -9.797 1 96.94 64 LYS B O 1
ATOM 1636 N N . GLY B 1 65 ? -10.281 -14.305 -9.547 1 96.25 65 GLY B N 1
ATOM 1637 C CA . GLY B 1 65 ? -9.594 -14.43 -10.82 1 96.25 65 GLY B CA 1
ATOM 1638 C C . GLY B 1 65 ? -8.133 -14.031 -10.758 1 96.25 65 GLY B C 1
ATOM 1639 O O . GLY B 1 65 ? -7.605 -13.422 -11.688 1 96.25 65 GLY B O 1
ATOM 1640 N N . ILE B 1 66 ? -7.461 -14.383 -9.656 1 98 66 ILE B N 1
ATOM 1641 C CA . ILE B 1 66 ? -6.07 -13.992 -9.461 1 98 66 ILE B CA 1
ATOM 1642 C C . ILE B 1 66 ? -5.207 -14.57 -10.586 1 98 66 ILE B C 1
ATOM 1644 O O . ILE B 1 66 ? -4.25 -13.938 -11.031 1 98 66 ILE B O 1
ATOM 1648 N N . LEU B 1 67 ? -5.5 -15.695 -11.078 1 97.81 67 LEU B N 1
ATOM 1649 C CA . LEU B 1 67 ? -4.676 -16.344 -12.086 1 97.81 67 LEU B CA 1
ATOM 1650 C C . LEU B 1 67 ? -4.66 -15.531 -13.375 1 97.81 67 LEU B C 1
ATOM 1652 O O . LEU B 1 67 ? -3.629 -15.445 -14.047 1 97.81 67 LEU B O 1
ATOM 1656 N N . LEU B 1 68 ? -5.809 -14.938 -13.672 1 96.56 68 LEU B N 1
ATOM 1657 C CA . LEU B 1 68 ? -5.902 -14.125 -14.875 1 96.56 68 LEU B CA 1
ATOM 1658 C C . LEU B 1 68 ? -4.98 -12.914 -14.781 1 96.56 68 LEU B C 1
ATOM 1660 O O . LEU B 1 68 ? -4.418 -12.477 -15.789 1 96.56 68 LEU B O 1
ATOM 1664 N N . CYS B 1 69 ? -4.793 -12.414 -13.594 1 96.88 69 CYS B N 1
ATOM 1665 C CA . CYS B 1 69 ? -3.955 -11.234 -13.375 1 96.88 69 CYS B CA 1
ATOM 1666 C C . CYS B 1 69 ? -2.488 -11.625 -13.258 1 96.88 69 CYS B C 1
ATOM 1668 O O . CYS B 1 69 ? -1.603 -10.852 -13.625 1 96.88 69 CYS B O 1
ATOM 1670 N N . LEU B 1 70 ? -2.236 -12.828 -12.859 1 97.5 70 LEU B N 1
ATOM 1671 C CA . LEU B 1 70 ? -0.871 -13.281 -12.625 1 97.5 70 LEU B CA 1
ATOM 1672 C C . LEU B 1 70 ? -0.239 -13.789 -13.914 1 97.5 70 LEU B C 1
ATOM 1674 O O . LEU B 1 70 ? 0.979 -13.703 -14.086 1 97.5 70 LEU B O 1
ATOM 1678 N N . THR B 1 71 ? -1.04 -14.266 -14.82 1 97.06 71 THR B N 1
ATOM 1679 C CA . THR B 1 71 ? -0.558 -14.914 -16.031 1 97.06 71 THR B CA 1
ATOM 1680 C C . THR B 1 71 ? 0.366 -13.984 -16.812 1 97.06 71 THR B C 1
ATOM 1682 O O . THR B 1 71 ? 1.499 -14.352 -17.125 1 97.06 71 THR B O 1
ATOM 1685 N N . PRO B 1 72 ? -0.089 -12.758 -17.078 1 96.62 72 PRO B N 1
ATOM 1686 C CA . PRO B 1 72 ? 0.832 -11.875 -17.797 1 96.62 72 PRO B CA 1
ATOM 1687 C C . PRO B 1 72 ? 2.129 -11.617 -17.031 1 96.62 72 PRO B C 1
ATOM 1689 O O . PRO B 1 72 ? 3.195 -11.5 -17.641 1 96.62 72 PRO B O 1
ATOM 1692 N N . ALA B 1 73 ? 2.055 -11.492 -15.742 1 97.62 73 ALA B N 1
ATOM 1693 C CA . ALA B 1 73 ? 3.234 -11.219 -14.922 1 97.62 73 ALA B CA 1
ATOM 1694 C C . ALA B 1 73 ? 4.215 -12.383 -14.953 1 97.62 73 ALA B C 1
ATOM 1696 O O . ALA B 1 73 ? 5.426 -12.188 -14.867 1 97.62 73 ALA B O 1
ATOM 1697 N N . LEU B 1 74 ? 3.697 -13.57 -15.055 1 97.38 74 LEU B N 1
ATOM 1698 C CA . LEU B 1 74 ? 4.535 -14.758 -15.148 1 97.38 74 LEU B CA 1
ATOM 1699 C C . LEU B 1 74 ? 5.332 -14.766 -16.438 1 97.38 74 LEU B C 1
ATOM 1701 O O . LEU B 1 74 ? 6.328 -15.484 -16.562 1 97.38 74 LEU B O 1
ATOM 1705 N N . ARG B 1 75 ? 4.871 -13.992 -17.391 1 95.94 75 ARG B N 1
ATOM 1706 C CA . ARG B 1 75 ? 5.551 -13.914 -18.672 1 95.94 75 ARG B CA 1
ATOM 1707 C C . ARG B 1 75 ? 6.402 -12.656 -18.781 1 95.94 75 ARG B C 1
ATOM 1709 O O . ARG B 1 75 ? 6.984 -12.375 -19.828 1 95.94 75 ARG B O 1
ATOM 1716 N N . ASP B 1 76 ? 6.41 -11.891 -17.719 1 95.94 76 ASP B N 1
ATOM 1717 C CA . ASP B 1 76 ? 7.098 -10.602 -17.734 1 95.94 76 ASP B CA 1
ATOM 1718 C C . ASP B 1 76 ? 8.609 -10.789 -17.812 1 95.94 76 ASP B C 1
ATOM 1720 O O . ASP B 1 76 ? 9.164 -11.734 -17.25 1 95.94 76 ASP B O 1
ATOM 1724 N N . ASP B 1 77 ? 9.266 -9.828 -18.531 1 94.44 77 ASP B N 1
ATOM 1725 C CA . ASP B 1 77 ? 10.711 -9.914 -18.703 1 94.44 77 ASP B CA 1
ATOM 1726 C C . ASP B 1 77 ? 11.445 -9.422 -17.453 1 94.44 77 ASP B C 1
ATOM 1728 O O . ASP B 1 77 ? 12.633 -9.695 -17.281 1 94.44 77 ASP B O 1
ATOM 1732 N N . ASP B 1 78 ? 10.742 -8.68 -16.656 1 94.94 78 ASP B N 1
ATOM 1733 C CA . ASP B 1 78 ? 11.375 -8.211 -15.422 1 94.94 78 ASP B CA 1
ATOM 1734 C C . ASP B 1 78 ? 11.547 -9.352 -14.422 1 94.94 78 ASP B C 1
ATOM 1736 O O . ASP B 1 78 ? 10.578 -10.031 -14.078 1 94.94 78 ASP B O 1
ATOM 1740 N N . ILE B 1 79 ? 12.703 -9.562 -13.93 1 93.75 79 ILE B N 1
ATOM 1741 C CA . ILE B 1 79 ? 13.062 -10.703 -13.094 1 93.75 79 ILE B CA 1
ATOM 1742 C C . ILE B 1 79 ? 12.297 -10.648 -11.781 1 93.75 79 ILE B C 1
ATOM 1744 O O . ILE B 1 79 ? 11.836 -11.672 -11.273 1 93.75 79 ILE B O 1
ATOM 1748 N N . GLN B 1 80 ? 12.203 -9.438 -11.219 1 94.31 80 GLN B N 1
ATOM 1749 C CA . GLN B 1 80 ? 11.539 -9.297 -9.93 1 94.31 80 GLN B CA 1
ATOM 1750 C C . GLN B 1 80 ? 10.055 -9.602 -10.039 1 94.31 80 GLN B C 1
ATOM 1752 O O . GLN B 1 80 ? 9.477 -10.258 -9.164 1 94.31 80 GLN B O 1
ATOM 1757 N N . VAL B 1 81 ? 9.508 -9.117 -11.109 1 96.5 81 VAL B N 1
ATOM 1758 C CA . VAL B 1 81 ? 8.086 -9.336 -11.336 1 96.5 81 VAL B CA 1
ATOM 1759 C C . VAL B 1 81 ? 7.812 -10.828 -11.516 1 96.5 81 VAL B C 1
ATOM 1761 O O . VAL B 1 81 ? 6.922 -11.383 -10.859 1 96.5 81 VAL B O 1
ATOM 1764 N N . ALA B 1 82 ? 8.562 -11.492 -12.305 1 95.56 82 ALA B N 1
ATOM 1765 C CA . ALA B 1 82 ? 8.406 -12.93 -12.539 1 95.56 82 ALA B CA 1
ATOM 1766 C C . ALA B 1 82 ? 8.641 -13.719 -11.25 1 95.56 82 ALA B C 1
ATOM 1768 O O . ALA B 1 82 ? 7.879 -14.633 -10.938 1 95.56 82 ALA B O 1
ATOM 1769 N N . ARG B 1 83 ? 9.617 -13.352 -10.547 1 95.56 83 ARG B N 1
ATOM 1770 C CA . ARG B 1 83 ? 9.953 -14.062 -9.32 1 95.56 83 ARG B CA 1
ATOM 1771 C C . ARG B 1 83 ? 8.82 -13.977 -8.305 1 95.56 83 ARG B C 1
ATOM 1773 O O . ARG B 1 83 ? 8.406 -14.992 -7.75 1 95.56 83 ARG B O 1
ATOM 1780 N N . LEU B 1 84 ? 8.359 -12.773 -8.117 1 96.25 84 LEU B N 1
ATOM 1781 C CA . LEU B 1 84 ? 7.293 -12.578 -7.145 1 96.25 84 LEU B CA 1
ATOM 1782 C C . LEU B 1 84 ? 6.012 -13.266 -7.598 1 96.25 84 LEU B C 1
ATOM 1784 O O . LEU B 1 84 ? 5.258 -13.789 -6.773 1 96.25 84 LEU B O 1
ATOM 1788 N N . SER B 1 85 ? 5.746 -13.281 -8.844 1 98.06 85 SER B N 1
ATOM 1789 C CA . SER B 1 85 ? 4.59 -13.977 -9.391 1 98.06 85 SER B CA 1
ATOM 1790 C C . SER B 1 85 ? 4.676 -15.477 -9.141 1 98.06 85 SER B C 1
ATOM 1792 O O . SER B 1 85 ? 3.684 -16.109 -8.766 1 98.06 85 SER B O 1
ATOM 1794 N N . LEU B 1 86 ? 5.883 -16 -9.32 1 97.38 86 LEU B N 1
ATOM 1795 C CA . LEU B 1 86 ? 6.094 -17.422 -9.086 1 97.38 86 LEU B CA 1
ATOM 1796 C C . LEU B 1 86 ? 5.945 -17.766 -7.609 1 97.38 86 LEU B C 1
ATOM 1798 O O . LEU B 1 86 ? 5.363 -18.797 -7.262 1 97.38 86 LEU B O 1
ATOM 1802 N N . GLU B 1 87 ? 6.41 -16.906 -6.793 1 96.56 87 GLU B N 1
ATOM 1803 C CA . GLU B 1 87 ? 6.273 -17.109 -5.355 1 96.56 87 GLU B CA 1
ATOM 1804 C C . GLU B 1 87 ? 4.805 -17.109 -4.938 1 96.56 87 GLU B C 1
ATOM 1806 O O . GLU B 1 87 ? 4.371 -17.984 -4.184 1 96.56 87 GLU B O 1
ATOM 1811 N N . LEU B 1 88 ? 4.164 -16.141 -5.391 1 98.31 88 LEU B N 1
ATOM 1812 C CA . LEU B 1 88 ? 2.74 -16.062 -5.082 1 98.31 88 LEU B CA 1
ATOM 1813 C C . LEU B 1 88 ? 1.995 -17.281 -5.621 1 98.31 88 LEU B C 1
ATOM 1815 O O . LEU B 1 88 ? 1.16 -17.859 -4.926 1 98.31 88 LEU B O 1
ATOM 1819 N N . LEU B 1 89 ? 2.311 -17.703 -6.832 1 98.44 89 LEU B N 1
ATOM 1820 C CA . LEU B 1 89 ? 1.702 -18.875 -7.441 1 98.44 89 LEU B CA 1
ATOM 1821 C C . LEU B 1 89 ? 1.943 -20.109 -6.582 1 98.44 89 LEU B C 1
ATOM 1823 O O . LEU B 1 89 ? 1.016 -20.891 -6.324 1 98.44 89 LEU B O 1
ATOM 1827 N N . ASN B 1 90 ? 3.119 -20.266 -6.113 1 97.81 90 ASN B N 1
ATOM 1828 C CA . ASN B 1 90 ? 3.463 -21.422 -5.277 1 97.81 90 ASN B CA 1
ATOM 1829 C C . ASN B 1 90 ? 2.674 -21.422 -3.973 1 97.81 90 ASN B C 1
ATOM 1831 O O . ASN B 1 90 ? 2.232 -22.469 -3.506 1 97.81 90 ASN B O 1
ATOM 1835 N N . THR B 1 91 ? 2.535 -20.25 -3.434 1 98.06 91 THR B N 1
ATOM 1836 C CA . THR B 1 91 ? 1.745 -20.125 -2.215 1 98.06 91 THR B CA 1
ATOM 1837 C C . THR B 1 91 ? 0.294 -20.531 -2.469 1 98.06 91 THR B C 1
ATOM 1839 O O . THR B 1 91 ? -0.293 -21.281 -1.688 1 98.06 91 THR B O 1
ATOM 1842 N N . LEU B 1 92 ? -0.237 -20.078 -3.51 1 98.44 92 LEU B N 1
ATOM 1843 C CA . LEU B 1 92 ? -1.605 -20.422 -3.875 1 98.44 92 LEU B CA 1
ATOM 1844 C C . LEU B 1 92 ? -1.752 -21.938 -4.055 1 98.44 92 LEU B C 1
ATOM 1846 O O . LEU B 1 92 ? -2.707 -22.531 -3.555 1 98.44 92 LEU B O 1
ATOM 1850 N N . PHE B 1 93 ? -0.759 -22.547 -4.684 1 97.81 93 PHE B N 1
ATOM 1851 C CA . PHE B 1 93 ? -0.796 -23.984 -4.922 1 97.81 93 PHE B CA 1
ATOM 1852 C C . PHE B 1 93 ? -0.74 -24.75 -3.607 1 97.81 93 PHE B C 1
ATOM 1854 O O . PHE B 1 93 ? -1.38 -25.797 -3.465 1 97.81 93 PHE B O 1
ATOM 1861 N N . THR B 1 94 ? -0.04 -24.266 -2.744 1 96.56 94 THR B N 1
ATOM 1862 C CA . THR B 1 94 ? 0.183 -24.953 -1.472 1 96.56 94 THR B CA 1
ATOM 1863 C C . THR B 1 94 ? -1.098 -24.969 -0.642 1 96.56 94 THR B C 1
ATOM 1865 O O . THR B 1 94 ? -1.481 -26.016 -0.117 1 96.56 94 THR B O 1
ATOM 1868 N N . TYR B 1 95 ? -1.795 -23.938 -0.551 1 96.88 95 TYR B N 1
ATOM 1869 C CA . TYR B 1 95 ? -2.959 -23.828 0.322 1 96.88 95 TYR B CA 1
ATOM 1870 C C . TYR B 1 95 ? -4.23 -24.234 -0.41 1 96.88 95 TYR B C 1
ATOM 1872 O O . TYR B 1 95 ? -5.215 -24.641 0.217 1 96.88 95 TYR B O 1
ATOM 1880 N N . CYS B 1 96 ? -4.199 -24.141 -1.684 1 96.38 96 CYS B N 1
ATOM 1881 C CA . CYS B 1 96 ? -5.395 -24.391 -2.48 1 96.38 96 CYS B CA 1
ATOM 1882 C C . CYS B 1 96 ? -5.051 -25.172 -3.748 1 96.38 96 CYS B C 1
ATOM 1884 O O . CYS B 1 96 ? -4.965 -24.578 -4.832 1 96.38 96 CYS B O 1
ATOM 1886 N N . PRO B 1 97 ? -5.035 -26.484 -3.697 1 93.69 97 PRO B N 1
ATOM 1887 C CA . PRO B 1 97 ? -4.648 -27.312 -4.84 1 93.69 97 PRO B CA 1
ATOM 1888 C C . PRO B 1 97 ? -5.566 -27.109 -6.047 1 93.69 97 PRO B C 1
ATOM 1890 O O . PRO B 1 97 ? -5.133 -27.297 -7.188 1 93.69 97 PRO B O 1
ATOM 1893 N N . ASP B 1 98 ? -6.809 -26.719 -5.754 1 93.75 98 ASP B N 1
ATOM 1894 C CA . ASP B 1 98 ? -7.738 -26.438 -6.844 1 93.75 98 ASP B CA 1
ATOM 1895 C C . ASP B 1 98 ? -7.199 -25.344 -7.766 1 93.75 98 ASP B C 1
ATOM 1897 O O . ASP B 1 98 ? -7.477 -25.344 -8.969 1 93.75 98 ASP B O 1
ATOM 1901 N N . VAL B 1 99 ? -6.438 -24.469 -7.23 1 96.44 99 VAL B N 1
ATOM 1902 C CA . VAL B 1 99 ? -5.852 -23.406 -8.039 1 96.44 99 VAL B CA 1
ATOM 1903 C C . VAL B 1 99 ? -4.828 -24 -9.008 1 96.44 99 VAL B C 1
ATOM 1905 O O . VAL B 1 99 ? -4.738 -23.562 -10.156 1 96.44 99 VAL B O 1
ATOM 1908 N N . ALA B 1 100 ? -4.047 -24.938 -8.539 1 95.62 100 ALA B N 1
ATOM 1909 C CA . ALA B 1 100 ? -3.078 -25.609 -9.398 1 95.62 100 ALA B CA 1
ATOM 1910 C C . ALA B 1 100 ? -3.771 -26.297 -10.57 1 95.62 100 ALA B C 1
ATOM 1912 O O . ALA B 1 100 ? -3.332 -26.172 -11.719 1 95.62 100 ALA B O 1
ATOM 1913 N N . GLY B 1 101 ? -4.832 -26.938 -10.227 1 94.62 101 GLY B N 1
ATOM 1914 C CA . GLY B 1 101 ? -5.605 -27.562 -11.289 1 94.62 101 GLY B CA 1
ATOM 1915 C C 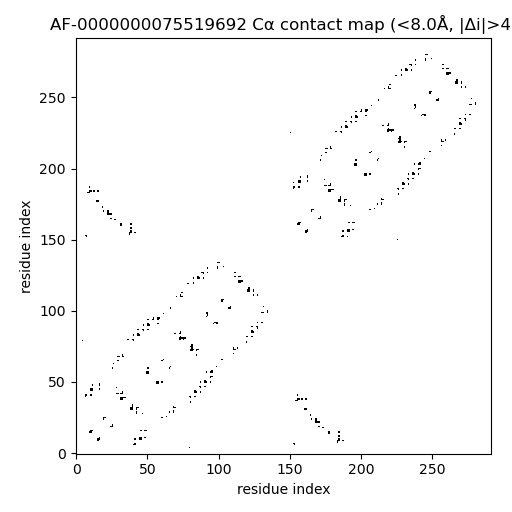. GLY B 1 101 ? -6.078 -26.578 -12.344 1 94.62 101 GLY B C 1
ATOM 1916 O O . GLY B 1 101 ? -5.934 -26.828 -13.539 1 94.62 101 GLY B O 1
ATOM 1917 N N . ASP B 1 102 ? -6.609 -25.469 -11.914 1 95.56 102 ASP B N 1
ATOM 1918 C CA . ASP B 1 102 ? -7.07 -24.438 -12.828 1 95.56 102 ASP B CA 1
ATOM 1919 C C . ASP B 1 102 ? -5.922 -23.922 -13.695 1 95.56 102 ASP B C 1
ATOM 1921 O O . ASP B 1 102 ? -6.07 -23.766 -14.906 1 95.56 102 ASP B O 1
ATOM 1925 N N . PHE B 1 103 ? -4.879 -23.688 -13.07 1 97.38 103 PHE B N 1
ATOM 1926 C CA . PHE B 1 103 ? -3.719 -23.109 -13.742 1 97.38 103 PHE B CA 1
ATOM 1927 C C . PHE B 1 103 ? -3.195 -24.047 -14.82 1 97.38 103 PHE B C 1
ATOM 1929 O O . PHE B 1 103 ? -2.98 -23.641 -15.961 1 97.38 103 PHE B O 1
ATOM 1936 N N . PHE B 1 104 ? -3.074 -25.359 -14.531 1 96.19 104 PHE B N 1
ATOM 1937 C CA . PHE B 1 104 ? -2.443 -26.297 -15.453 1 96.19 104 PHE B CA 1
ATOM 1938 C C . PHE B 1 104 ? -3.428 -26.75 -16.516 1 96.19 104 PHE B C 1
ATOM 1940 O O . PHE B 1 104 ? -3.023 -27.109 -17.625 1 96.19 104 PHE B O 1
ATOM 1947 N N . HIS B 1 105 ? -4.695 -26.688 -16.219 1 92.56 105 HIS B N 1
ATOM 1948 C CA . HIS B 1 105 ? -5.707 -26.984 -17.234 1 92.56 105 HIS B CA 1
ATOM 1949 C C . HIS B 1 105 ? -5.777 -25.875 -18.281 1 92.56 105 HIS B C 1
ATOM 1951 O O . HIS B 1 105 ? -6.215 -26.094 -19.406 1 92.56 105 HIS B O 1
ATOM 1957 N N . ASN B 1 106 ? -5.297 -24.656 -17.875 1 93.25 106 ASN B N 1
ATOM 1958 C CA . ASN B 1 106 ? -5.355 -23.5 -18.766 1 93.25 106 ASN B CA 1
ATOM 1959 C C . ASN B 1 106 ? -3.98 -23.156 -19.328 1 93.25 106 ASN B C 1
ATOM 1961 O O . ASN B 1 106 ? -3.578 -21.984 -19.344 1 93.25 106 ASN B O 1
ATOM 1965 N N . SER B 1 107 ? -3.281 -24.141 -19.625 1 91.75 107 SER B N 1
ATOM 1966 C CA . SER B 1 107 ? -2.004 -24.047 -20.328 1 91.75 107 SER B CA 1
ATOM 1967 C C . SER B 1 107 ? -0.948 -23.375 -19.453 1 91.75 107 SER B C 1
ATOM 1969 O O . SER B 1 107 ? -0.066 -22.672 -19.953 1 91.75 107 SER B O 1
ATOM 1971 N N . GLY B 1 108 ? -1.084 -23.562 -18.156 1 96.44 108 GLY B N 1
ATOM 1972 C CA . GLY B 1 108 ? -0.123 -23 -17.219 1 96.44 108 GLY B CA 1
ATOM 1973 C C . GLY B 1 108 ? 1.265 -23.594 -17.375 1 96.44 108 GLY B C 1
ATOM 1974 O O . GLY B 1 108 ? 2.264 -22.922 -17.109 1 96.44 108 GLY B O 1
ATOM 1975 N N . LEU B 1 109 ? 1.251 -24.844 -17.828 1 94.62 109 LEU B N 1
ATOM 1976 C CA . LEU B 1 109 ? 2.525 -25.531 -17.969 1 94.62 109 LEU B CA 1
ATOM 1977 C C . LEU B 1 109 ? 3.422 -24.844 -18.984 1 94.62 109 LEU B C 1
ATOM 1979 O O . LEU B 1 109 ? 4.637 -24.75 -18.781 1 94.62 109 LEU B O 1
ATOM 1983 N N . GLN B 1 110 ? 2.869 -24.438 -20.031 1 96.25 110 GLN B N 1
ATOM 1984 C CA . GLN B 1 110 ? 3.637 -23.75 -21.078 1 96.25 110 GLN B CA 1
ATOM 1985 C C . GLN B 1 110 ? 4.289 -22.484 -20.516 1 96.25 110 GLN B C 1
ATOM 1987 O O . GLN B 1 110 ? 5.41 -22.141 -20.906 1 96.25 110 GLN B O 1
ATOM 1992 N N . ILE B 1 111 ? 3.625 -21.797 -19.672 1 96.81 111 ILE B N 1
ATOM 1993 C CA . ILE B 1 111 ? 4.148 -20.578 -19.062 1 96.81 111 ILE B CA 1
ATOM 1994 C C . ILE B 1 111 ? 5.352 -20.922 -18.188 1 96.81 111 ILE B C 1
ATOM 1996 O O . ILE B 1 111 ? 6.375 -20.234 -18.234 1 96.81 111 ILE B O 1
ATOM 2000 N N . ILE B 1 112 ? 5.176 -21.938 -17.438 1 96.69 112 ILE B N 1
ATOM 2001 C CA . ILE B 1 112 ? 6.227 -22.328 -16.5 1 96.69 112 ILE B CA 1
ATOM 2002 C C . ILE B 1 112 ? 7.453 -22.812 -17.281 1 96.69 112 ILE B C 1
ATOM 2004 O O . ILE B 1 112 ? 8.586 -22.594 -16.859 1 96.69 112 ILE B O 1
ATOM 2008 N N . GLU B 1 113 ? 7.266 -23.438 -18.375 1 94.62 113 GLU B N 1
ATOM 2009 C CA . GLU B 1 113 ? 8.352 -23.922 -19.219 1 94.62 113 GLU B CA 1
ATOM 2010 C C . GLU B 1 113 ? 9.25 -22.781 -19.688 1 94.62 113 GLU B C 1
ATOM 2012 O O . GLU B 1 113 ? 10.453 -22.984 -19.875 1 94.62 113 GLU B O 1
ATOM 2017 N N . LEU B 1 114 ? 8.672 -21.625 -19.797 1 93.5 114 LEU B N 1
ATOM 2018 C CA . LEU B 1 114 ? 9.445 -20.453 -20.188 1 93.5 114 LEU B CA 1
ATOM 2019 C C . LEU B 1 114 ? 10.531 -20.156 -19.172 1 93.5 114 LEU B C 1
ATOM 2021 O O . LEU B 1 114 ? 11.516 -19.484 -19.484 1 93.5 114 LEU B O 1
ATOM 2025 N N . HIS B 1 115 ? 10.344 -20.578 -17.969 1 94.25 115 HIS B N 1
ATOM 2026 C CA . HIS B 1 115 ? 11.234 -20.219 -16.875 1 94.25 115 HIS B CA 1
ATOM 2027 C C . HIS B 1 115 ? 12.211 -21.344 -16.547 1 94.25 115 HIS B C 1
ATOM 2029 O O . HIS B 1 115 ? 13.102 -21.188 -15.719 1 94.25 115 HIS B O 1
ATOM 2035 N N . LYS B 1 116 ? 12.133 -22.422 -17.156 1 89.88 116 LYS B N 1
ATOM 2036 C CA . LYS B 1 116 ? 12.836 -23.641 -16.766 1 89.88 116 LYS B CA 1
ATOM 2037 C C . LYS B 1 116 ? 14.352 -23.453 -16.875 1 89.88 116 LYS B C 1
ATOM 2039 O O . LYS B 1 116 ? 15.102 -24 -16.062 1 89.88 116 LYS B O 1
ATOM 2044 N N . ASP B 1 117 ? 14.82 -22.594 -17.719 1 88.19 117 ASP B N 1
ATOM 2045 C CA . ASP B 1 117 ? 16.266 -22.438 -17.906 1 88.19 117 ASP B CA 1
ATOM 2046 C C . ASP B 1 117 ? 16.75 -21.125 -17.312 1 88.19 117 ASP B C 1
ATOM 2048 O O . ASP B 1 117 ? 17.875 -20.688 -17.594 1 88.19 117 ASP B O 1
ATOM 2052 N N . LYS B 1 118 ? 15.961 -20.422 -16.594 1 89.81 118 LYS B N 1
ATOM 2053 C CA . LYS B 1 118 ? 16.375 -19.172 -15.969 1 89.81 118 LYS B CA 1
ATOM 2054 C C . LYS B 1 118 ? 16.906 -19.406 -14.562 1 89.81 118 LYS B C 1
ATOM 2056 O O . LYS B 1 118 ? 16.188 -19.891 -13.688 1 89.81 118 LYS B O 1
ATOM 2061 N N . PRO B 1 119 ? 18.109 -19.141 -14.375 1 90.44 119 PRO B N 1
ATOM 2062 C CA . PRO B 1 119 ? 18.75 -19.484 -13.094 1 90.44 119 PRO B CA 1
ATOM 2063 C C . PRO B 1 119 ? 18.109 -18.734 -11.922 1 90.44 119 PRO B C 1
ATOM 2065 O O . PRO B 1 119 ? 18.016 -19.297 -10.82 1 90.44 119 PRO B O 1
ATOM 2068 N N . ASP B 1 120 ? 17.609 -17.594 -12.141 1 90.94 120 ASP B N 1
ATOM 2069 C CA . ASP B 1 120 ? 17.125 -16.75 -11.062 1 90.94 120 ASP B CA 1
ATOM 2070 C C . ASP B 1 120 ? 15.836 -17.312 -10.461 1 90.94 120 ASP B C 1
ATOM 2072 O O . ASP B 1 120 ? 15.438 -16.922 -9.359 1 90.94 120 ASP B O 1
ATOM 2076 N N . HIS B 1 121 ? 15.211 -18.234 -11.086 1 91.19 121 HIS B N 1
ATOM 2077 C CA . HIS B 1 121 ? 13.883 -18.672 -10.672 1 91.19 121 HIS B CA 1
ATOM 2078 C C . HIS B 1 121 ? 13.852 -20.188 -10.445 1 91.19 121 HIS B C 1
ATOM 2080 O O . HIS B 1 121 ? 12.773 -20.766 -10.305 1 91.19 121 HIS B O 1
ATOM 2086 N N . LYS B 1 122 ? 14.953 -20.75 -10.414 1 92.25 122 LYS B N 1
ATOM 2087 C CA . LYS B 1 122 ? 15.047 -22.203 -10.414 1 92.25 122 LYS B CA 1
ATOM 2088 C C . LYS B 1 122 ? 14.25 -22.812 -9.266 1 92.25 122 LYS B C 1
ATOM 2090 O O . LYS B 1 122 ? 13.484 -23.75 -9.461 1 92.25 122 LYS B O 1
ATOM 2095 N N . GLN B 1 123 ? 14.398 -22.312 -8.094 1 93.44 123 GLN B N 1
ATOM 2096 C CA . GLN B 1 123 ? 13.734 -22.875 -6.922 1 93.44 123 GLN B CA 1
ATOM 2097 C C . GLN B 1 123 ? 12.219 -22.734 -7.039 1 93.44 123 GLN B C 1
ATOM 2099 O O . GLN B 1 123 ? 11.484 -23.688 -6.738 1 93.44 123 GLN B O 1
ATOM 2104 N N . GLN B 1 124 ? 11.797 -21.578 -7.465 1 95.06 124 GLN B N 1
ATOM 2105 C CA . GLN B 1 124 ? 10.359 -21.359 -7.57 1 95.06 124 GLN B CA 1
ATOM 2106 C C . GLN B 1 124 ? 9.742 -22.219 -8.672 1 95.06 124 GLN B C 1
ATOM 2108 O O . GLN B 1 124 ? 8.648 -22.75 -8.508 1 95.06 124 GLN B O 1
ATOM 2113 N N . VAL B 1 125 ? 10.477 -22.344 -9.727 1 96.75 125 VAL B N 1
ATOM 2114 C CA . VAL B 1 125 ? 10.008 -23.141 -10.852 1 96.75 125 VAL B CA 1
ATOM 2115 C C . VAL B 1 125 ? 9.938 -24.609 -10.445 1 96.75 125 VAL B C 1
ATOM 2117 O O . VAL B 1 125 ? 8.961 -25.297 -10.758 1 96.75 125 VAL B O 1
ATOM 2120 N N . GLN B 1 126 ? 10.883 -25.047 -9.734 1 96.19 126 GLN B N 1
ATOM 2121 C CA . GLN B 1 126 ? 10.898 -26.438 -9.273 1 96.19 126 GLN B CA 1
ATOM 2122 C C . GLN B 1 126 ? 9.727 -26.719 -8.344 1 96.19 126 GLN B C 1
ATOM 2124 O O . GLN B 1 126 ? 9.125 -27.797 -8.398 1 96.19 126 GLN B O 1
ATOM 2129 N N . ALA B 1 127 ? 9.461 -25.797 -7.531 1 96.25 127 ALA B N 1
ATOM 2130 C CA . ALA B 1 127 ? 8.328 -25.953 -6.625 1 96.25 127 ALA B CA 1
ATOM 2131 C C . ALA B 1 127 ? 7.023 -26.109 -7.402 1 96.25 127 ALA B C 1
ATOM 2133 O O . ALA B 1 127 ? 6.176 -26.938 -7.043 1 96.25 127 ALA B O 1
ATOM 2134 N N . VAL B 1 128 ? 6.859 -25.359 -8.414 1 96.81 128 VAL B N 1
ATOM 2135 C CA . VAL B 1 128 ? 5.664 -25.438 -9.25 1 96.81 128 VAL B CA 1
ATOM 2136 C C . VAL B 1 128 ? 5.609 -26.797 -9.945 1 96.81 128 VAL B C 1
ATOM 2138 O O . VAL B 1 128 ? 4.551 -27.422 -10.008 1 96.81 128 VAL B O 1
ATOM 2141 N N . TRP B 1 129 ? 6.742 -27.266 -10.383 1 93.94 129 TRP B N 1
ATOM 2142 C CA . TRP B 1 129 ? 6.828 -28.562 -11.047 1 93.94 129 TRP B CA 1
ATOM 2143 C C . TRP B 1 129 ? 6.449 -29.688 -10.094 1 93.94 129 TRP B C 1
ATOM 2145 O O . TRP B 1 129 ? 5.766 -30.641 -10.492 1 93.94 129 TRP B O 1
ATOM 2155 N N . ASN B 1 130 ? 6.914 -29.578 -8.945 1 94.81 130 ASN B N 1
ATOM 2156 C CA . ASN B 1 130 ? 6.57 -30.578 -7.938 1 94.81 130 ASN B CA 1
ATOM 2157 C C . ASN B 1 130 ? 5.062 -30.641 -7.715 1 94.81 130 ASN B C 1
ATOM 2159 O O . ASN B 1 130 ? 4.5 -31.734 -7.59 1 94.81 130 ASN B O 1
ATOM 2163 N N . LYS B 1 131 ? 4.48 -29.516 -7.68 1 94.44 131 LYS B N 1
ATOM 2164 C CA . LYS B 1 131 ? 3.031 -29.469 -7.5 1 94.44 131 LYS B CA 1
ATOM 2165 C C . LYS B 1 131 ? 2.309 -30.078 -8.695 1 94.44 131 LYS B C 1
ATOM 2167 O O . LYS B 1 131 ? 1.269 -30.719 -8.531 1 94.44 131 LYS B O 1
ATOM 2172 N N . TYR B 1 132 ? 2.777 -29.859 -9.828 1 93.5 132 TYR B N 1
ATOM 2173 C CA . TYR B 1 132 ? 2.209 -30.438 -11.039 1 93.5 132 TYR B CA 1
ATOM 2174 C C . TYR B 1 132 ? 2.279 -31.953 -11.008 1 93.5 132 TYR B C 1
ATOM 2176 O O . TYR B 1 132 ? 1.299 -32.625 -11.32 1 93.5 132 TYR B O 1
ATOM 2184 N N . GLN B 1 133 ? 3.426 -32.438 -10.594 1 92.5 133 GLN B N 1
ATOM 2185 C CA . GLN B 1 133 ? 3.625 -33.875 -10.5 1 92.5 133 GLN B CA 1
ATOM 2186 C C . GLN B 1 133 ? 2.643 -34.5 -9.516 1 92.5 133 GLN B C 1
ATOM 2188 O O . GLN B 1 133 ? 2.123 -35.594 -9.758 1 92.5 133 GLN B O 1
ATOM 2193 N N . GLU B 1 134 ? 2.445 -33.844 -8.43 1 92.06 134 GLU B N 1
ATOM 2194 C CA . GLU B 1 134 ? 1.485 -34.312 -7.438 1 92.06 134 GLU B CA 1
ATOM 2195 C C . GLU B 1 134 ? 0.075 -34.375 -8.016 1 92.06 134 GLU B C 1
ATOM 2197 O O . GLU B 1 134 ? -0.688 -35.312 -7.723 1 92.06 134 GLU B O 1
ATOM 2202 N N . LEU B 1 135 ? -0.26 -33.469 -8.773 1 90.19 135 LEU B N 1
ATOM 2203 C CA . LEU B 1 135 ? -1.594 -33.344 -9.352 1 90.19 135 LEU B CA 1
ATOM 2204 C C . LEU B 1 135 ? -1.847 -34.469 -10.359 1 90.19 135 LEU B C 1
ATOM 2206 O O . LEU B 1 135 ? -2.945 -35.031 -10.406 1 90.19 135 LEU B O 1
ATOM 2210 N N . ILE B 1 136 ? -0.877 -34.781 -11.203 1 88.75 136 ILE B N 1
ATOM 2211 C CA . ILE B 1 136 ? -1.087 -35.781 -12.25 1 88.75 136 ILE B CA 1
ATOM 2212 C C . ILE B 1 136 ? -1.022 -37.188 -11.648 1 88.75 136 ILE B C 1
ATOM 2214 O O . ILE B 1 136 ? -1.617 -38.125 -12.188 1 88.75 136 ILE B O 1
ATOM 2218 N N . THR B 1 137 ? -0.258 -37.406 -10.633 1 84.94 137 THR B N 1
ATOM 2219 C CA . THR B 1 137 ? -0.206 -38.719 -9.992 1 84.94 137 THR B CA 1
ATOM 2220 C C . THR B 1 137 ? -1.522 -39.031 -9.289 1 84.94 137 THR B C 1
ATOM 2222 O O . THR B 1 137 ? -1.965 -40.188 -9.258 1 84.94 137 THR B O 1
ATOM 2225 N N . VAL B 1 138 ? -2.188 -38.125 -8.727 1 77.06 138 VAL B N 1
ATOM 2226 C CA . VAL B 1 138 ? -3.457 -38.312 -8.039 1 77.06 138 VAL B CA 1
ATOM 2227 C C . VAL B 1 138 ? -4.574 -38.531 -9.055 1 77.06 138 VAL B C 1
ATOM 2229 O O . VAL B 1 138 ? -5.52 -39.281 -8.805 1 77.06 138 VAL B O 1
ATOM 2232 N N . THR B 1 139 ? -4.582 -37.906 -10.164 1 65.25 139 THR B N 1
ATOM 2233 C CA . THR B 1 139 ? -5.617 -38.062 -11.18 1 65.25 139 THR B CA 1
ATOM 2234 C C . THR B 1 139 ? -5.461 -39.375 -11.93 1 65.25 139 THR B C 1
ATOM 2236 O O . THR B 1 139 ? -6.434 -39.906 -12.469 1 65.25 139 THR B O 1
ATOM 2239 N N . CYS B 1 140 ? -4.242 -39.969 -12.141 1 58.38 140 CYS B N 1
ATOM 2240 C CA . CYS B 1 140 ? -4.031 -41.219 -12.852 1 58.38 140 CYS B CA 1
ATOM 2241 C C . CYS B 1 140 ? -4.105 -42.406 -11.891 1 58.38 140 CYS B C 1
ATOM 2243 O O . CYS B 1 140 ? -3.316 -42.5 -10.945 1 58.38 140 CYS B O 1
ATOM 2245 N N . GLY B 1 141 ? -5.184 -42.781 -11.297 1 51.97 141 GLY B N 1
ATOM 2246 C CA . GLY B 1 141 ? -5.402 -44 -10.539 1 51.97 141 GLY B CA 1
ATOM 2247 C C . GLY B 1 141 ? -4.41 -45.094 -10.883 1 51.97 141 GLY B C 1
ATOM 2248 O O . GLY B 1 141 ? -3.76 -45.062 -11.922 1 51.97 141 GLY B O 1
ATOM 2249 N N . PRO B 1 142 ? -3.961 -46.062 -9.867 1 55.22 142 PRO B N 1
ATOM 2250 C CA . PRO B 1 142 ? -3.074 -47.188 -10.164 1 55.22 142 PRO B CA 1
ATOM 2251 C C . PRO B 1 142 ? -3.473 -47.906 -11.438 1 55.22 142 PRO B C 1
ATOM 2253 O O . PRO B 1 142 ? -4.645 -47.906 -11.812 1 55.22 142 PRO B O 1
ATOM 2256 N N . PRO B 1 143 ? -2.553 -48.125 -12.391 1 51.03 143 PRO B N 1
ATOM 2257 C CA . PRO B 1 143 ? -2.941 -48.969 -13.523 1 51.03 143 PRO B CA 1
ATOM 2258 C C . PRO B 1 143 ? -3.77 -50.188 -13.102 1 51.03 143 PRO B C 1
ATOM 2260 O O . PRO B 1 143 ? -3.541 -50.75 -12.031 1 51.03 143 PRO B O 1
ATOM 2263 N N . SER B 1 144 ? -4.988 -50.062 -13.414 1 49.34 144 SER B N 1
ATOM 2264 C CA . SER B 1 144 ? -5.785 -51.281 -13.172 1 49.34 144 SER B CA 1
ATOM 2265 C C . SER B 1 144 ? -5.051 -52.531 -13.633 1 49.34 144 SER B C 1
ATOM 2267 O O . SER B 1 144 ? -4.641 -52.625 -14.789 1 49.34 144 SER B O 1
ATOM 2269 N N . MET B 1 145 ? -4.316 -53.031 -12.734 1 49.16 145 MET B N 1
ATOM 2270 C CA . MET B 1 145 ? -3.844 -54.406 -12.977 1 49.16 145 MET B CA 1
ATOM 2271 C C . MET B 1 145 ? -4.977 -55.281 -13.477 1 49.16 145 MET B C 1
ATOM 2273 O O . MET B 1 145 ? -5.938 -55.562 -12.742 1 49.16 145 MET B O 1
ATOM 2277 N N . ASP B 1 146 ? -5.531 -55.156 -14.703 1 36.47 146 ASP B N 1
ATOM 2278 C CA . ASP B 1 146 ? -6.137 -56.344 -15.273 1 36.47 146 ASP B CA 1
ATOM 2279 C C . ASP B 1 146 ? -5.066 -57.344 -15.68 1 36.47 146 ASP B C 1
ATOM 2281 O O . ASP B 1 146 ? -3.996 -56.969 -16.172 1 36.47 146 ASP B O 1
#

Nearest PDB structures (foldseek):
  4hxt-assembly1_A  TM=8.620E-01  e=1.782E-04  synthetic construct
  4db8-assembly2_C  TM=8.575E-01  e=2.274E-04  synthetic construct
  7n6g-assembly1_1E  TM=8.129E-01  e=1.253E-03  Chlamydomonas reinhardtii
  7ux2-assembly1_A  TM=8.439E-01  e=4.859E-02  Homo sapiens
  7uxh-assembly1_E  TM=8.612E-01  e=6.511E-02  Homo sapiens

Sequence (292 aa):
MSSCPHVSPAVQDPVWTSALLNFNLLPALLQLLTHSKDVFLMVATVLHNIADLGSAYCQQLREKGILLCLTPALRDDDIQVARLSLELLNTLFTYCPDVAGDFFHNSGLQIIELHKDKPDHKQQVQAVWNKYQELITVTCGPPSMDMSSCPHVSPAVQDPVWTSALLNFNLLPALLQLLTHSKDVFLMVATVLHNIADLGSAYCQQLREKGILLCLTPALRDDDIQVARLSLELLNTLFTYCPDVAGDFFHNSGLQIIELHKDKPDHKQQVQAVWNKYQELITVTCGPPSMD

Radius of gyration: 24.75 Å; Cα contacts (8 Å, |Δi|>4): 287; chains: 2; bounding box: 38×112×42 Å

Organism: Xenopus tropicalis (NCBI:txid8364)

Foldseek 3Di:
DPPQVPQDVVLLDPVNLVVCVVVVCLLVLLVQCPPDPVSVLSSLNSLLNQLQVALVSLVVCVVSPSLVSLLVQCQDPDLSSVQSSLSSLLSSCVRPVVSLVVCVVVVVVVSLVVCCPPPSRPVSSVSNVVSVVVVVVVVPPPPPPD/DPPQPPQDVVLLDPVNLVVCVVVVCLLVLLVQCPPDPVSVLSSLNSLLNQLQVALVSLVVCVVSPSLVSLLVQCQDPDLNSVQSSLSSLLSSCVRPVVSLVVCVVVVVVVSLVVCCPPPSRPVSSVSNVVSVVVVVVVVPPPPPPD